Protein AF-0000000066239394 (afdb_homodimer)

Solvent-accessible surface area (backbone atoms only — not comparable to full-atom values): 18354 Å² total; per-residue (Å²): 117,64,66,41,80,62,74,64,44,59,61,27,20,33,25,35,35,48,57,82,41,65,38,40,65,69,40,40,52,69,33,89,48,30,53,52,43,56,80,38,57,71,44,45,39,31,36,36,48,53,93,86,41,78,31,41,31,34,37,30,39,71,20,40,32,36,22,27,52,10,60,34,70,68,53,20,48,48,45,48,53,50,50,52,52,54,33,35,76,63,64,17,29,73,87,74,77,72,69,68,41,62,63,28,32,32,26,35,42,72,68,84,41,74,33,61,53,81,68,26,39,80,58,33,85,68,36,43,72,48,68,91,80,37,78,40,35,38,35,80,46,61,89,69,21,35,35,37,41,31,47,70,18,46,30,39,41,35,38,23,60,41,72,67,51,39,52,53,40,46,28,50,51,34,46,52,39,41,33,34,67,75,117,65,66,42,80,60,74,64,45,59,63,27,21,33,25,35,35,48,57,83,40,65,38,41,65,70,41,40,50,67,33,89,50,29,53,50,43,58,81,38,55,72,44,45,40,31,38,36,48,52,93,86,39,79,32,40,29,32,39,30,41,71,20,42,32,36,22,27,51,12,59,34,68,69,52,20,46,48,43,49,52,51,50,51,49,54,33,34,75,62,65,16,29,73,88,74,74,72,68,70,42,64,63,28,32,32,27,35,41,71,69,85,40,74,33,60,53,80,68,26,40,80,58,33,83,71,36,43,73,47,67,90,81,36,78,38,35,38,34,78,45,62,89,70,21,35,36,39,41,32,48,71,18,46,30,38,42,35,39,23,58,41,73,66,51,40,53,53,40,46,28,51,52,34,47,51,40,41,34,33,66,74

InterPro domains:
  IPR000814 TATA-box binding protein [MF_00408] (4-182)
  IPR000814 TATA-box binding protein [PF00352] (8-74)
  IPR000814 TATA-box binding protein [PF00352] (100-178)
  IPR000814 TATA-box binding protein [PR00686] (10-25)
  IPR000814 TATA-box binding protein [PR00686] (54-72)
  IPR000814 TATA-box binding protein [PR00686] (102-118)
  IPR000814 TATA-box binding protein [PR00686] (143-159)
  IPR000814 TATA-box binding protein [PTHR10126] (7-168)
  IPR012295 TBP domain superfamily [G3DSA:3.30.310.10] (2-84)
  IPR012295 TBP domain superfamily [G3DSA:3.30.310.10] (86-180)
  IPR033711 TATA-box binding protein, archaea [cd04518] (7-180)

Organism: Cenarchaeum symbiosum (strain A) (NCBI:txid414004)

Radius of gyration: 22.7 Å; Cα contacts (8 Å, |Δi|>4): 851; chains: 2; bounding box: 42×71×48 Å

Foldseek 3Di:
DFDLQFAWFWFKWKKKKFQQAFFALVLQVVQPQKAADCVPPNRQWIWGDDPLAQFIWIAGRNRMIMFMRDRDPVRRVVRVVVVLVSRCVSVRDPDGDMDMFTFKIKTKDARVAFAPCVQLQVVFPQWDDDCVVPQWIKHDWPDQWIKTAHRRRMMMIMGDRDSVSVSVRSSVVSVRSVVSPD/DFDLQDAWFWFKWKKKKFQQAFFALVLQVVQPQKDADCVPPNRQWIWGDDPLAQFIWIAGRNRMIMFMRDRDPVRRVVRVVVVLVSRCVSVRDPDGDMDMFTFKIKTKDARVAFAPCVQLQVVFPQWDDDCVVPQWIKHDWPDQWIKTAHRRRMMMIMGDRDSVSVSVRSSVVSVRSVVSPD

Secondary structure (DSSP, 8-state):
---TTPPPEEEEEEEEEE-SS---HHHHHH-TTEEE-TTGGGGTEEEE--TT-SSEEEEETTSEEEEEEESSHHHHHHHHHHHHHHHHHTTSS-------EEEEEEEEEE-SS---HHHHGGGSTT-B--TTT-SSEEEE-STT-EEEE-TTSEEEEEEESSHHHHHHHHHHHHHHHHHHT-/---TTPPPEEEEEEEEEE-SS---HHHHHH-TTEEE-TTSGGGTEEEE--TT-SSEEEEETTSEEEEEEESSHHHHHHHHHHHHHHHHHTTSS-------EEEEEEEEEE-SS---HHHHGGGSTT-B--TTT-SSEEEE-STT-EEEE-TTSEEEEEEESSHHHHHHHHHHHHHHHHHHT-

pLDDT: mean 96.14, std 3.02, range [83.5, 98.88]

Nearest PDB structures (foldseek):
  1mp9-assembly1_B  TM=8.809E-01  e=5.022E-16  Sulfolobus acidocaldarius
  1vok-assembly5_A  TM=9.054E-01  e=1.264E-14  Arabidopsis thaliana
  1ais-assembly1_A  TM=8.184E-01  e=1.632E-15  Pyrococcus woesei
  2z8u-assembly1_B  TM=8.311E-01  e=1.042E-13  Methanocaldococcus jannaschii
  2z8u-assembly2_A  TM=8.294E-01  e=2.621E-12  Methanocaldococcus jannaschii

Structure (mmCIF, N/CA/C/O backbone):
data_AF-0000000066239394-model_v1
#
loop_
_entity.id
_entity.type
_entity.pdbx_description
1 polymer 'TATA-box-binding protein'
#
loop_
_atom_site.group_PDB
_atom_site.id
_atom_site.type_symbol
_atom_site.label_atom_id
_atom_site.label_alt_id
_atom_site.label_comp_id
_atom_site.label_asym_id
_atom_site.label_entity_id
_atom_site.label_seq_id
_atom_site.pdbx_PDB_ins_code
_atom_site.Cartn_x
_atom_site.Cartn_y
_atom_site.Cartn_z
_atom_site.occupancy
_atom_site.B_iso_or_equiv
_atom_site.auth_seq_id
_atom_site.auth_comp_id
_atom_site.auth_asym_id
_atom_site.auth_atom_id
_atom_site.pdbx_PDB_model_num
ATOM 1 N N . MET A 1 1 ? -21.047 15.453 0.469 1 86.12 1 MET A N 1
ATOM 2 C CA . MET A 1 1 ? -20.172 14.641 1.325 1 86.12 1 MET A CA 1
ATOM 3 C C . MET A 1 1 ? -20.188 13.18 0.882 1 86.12 1 MET A C 1
ATOM 5 O O . MET A 1 1 ? -21.188 12.695 0.354 1 86.12 1 MET A O 1
ATOM 9 N N . LEU A 1 2 ? -19.094 12.555 0.982 1 93.69 2 LEU A N 1
ATOM 10 C CA . LEU A 1 2 ? -19.047 11.125 0.676 1 93.69 2 LEU A CA 1
ATOM 11 C C . LEU A 1 2 ? -19.781 10.32 1.74 1 93.69 2 LEU A C 1
ATOM 13 O O . LEU A 1 2 ? -19.719 10.656 2.926 1 93.69 2 LEU A O 1
ATOM 17 N N . ASP A 1 3 ? -20.516 9.281 1.328 1 94.94 3 ASP A N 1
ATOM 18 C CA . ASP A 1 3 ? -21.172 8.406 2.281 1 94.94 3 ASP A CA 1
ATOM 19 C C . ASP A 1 3 ? -20.188 7.402 2.883 1 94.94 3 ASP A C 1
ATOM 21 O O . ASP A 1 3 ? -19.75 6.469 2.207 1 94.94 3 ASP A O 1
ATOM 25 N N . PRO A 1 4 ? -19.922 7.59 4.16 1 94.44 4 PRO A N 1
ATOM 26 C CA . PRO A 1 4 ? -18.922 6.711 4.777 1 94.44 4 PRO A CA 1
ATOM 27 C C . PRO A 1 4 ? -19.375 5.258 4.848 1 94.44 4 PRO A C 1
ATOM 29 O O . PRO A 1 4 ? -18.562 4.363 5.113 1 94.44 4 PRO A O 1
ATOM 32 N N . ARG A 1 5 ? -20.609 4.992 4.602 1 93.12 5 ARG A N 1
ATOM 33 C CA . ARG A 1 5 ? -21.141 3.639 4.707 1 93.12 5 ARG A CA 1
ATOM 34 C C . ARG A 1 5 ? -21.109 2.932 3.355 1 93.12 5 ARG A C 1
ATOM 36 O O . ARG A 1 5 ? -21.547 1.784 3.24 1 93.12 5 ARG A O 1
ATOM 43 N N . THR A 1 6 ? -20.547 3.646 2.293 1 94.06 6 THR A N 1
ATOM 44 C CA . THR A 1 6 ? -20.422 3.02 0.982 1 94.06 6 THR A CA 1
ATOM 45 C C . THR A 1 6 ? -19.594 1.741 1.076 1 94.06 6 THR A C 1
ATOM 47 O O . THR A 1 6 ? -18.5 1.744 1.648 1 94.06 6 THR A O 1
ATOM 50 N N . ARG A 1 7 ? -20.141 0.648 0.59 1 94.25 7 ARG A N 1
ATOM 51 C CA . ARG A 1 7 ? -19.453 -0.638 0.662 1 94.25 7 ARG A CA 1
ATOM 52 C C . ARG A 1 7 ? -18.375 -0.747 -0.418 1 94.25 7 ARG A C 1
ATOM 54 O O . ARG A 1 7 ? -18.656 -0.563 -1.603 1 94.25 7 ARG A O 1
ATOM 61 N N . PRO A 1 8 ? -17.203 -1.06 -0.014 1 97.62 8 PRO A N 1
ATOM 62 C CA . PRO A 1 8 ? -16.156 -1.259 -1.034 1 97.62 8 PRO A CA 1
ATOM 63 C C . PRO A 1 8 ? -16.391 -2.518 -1.867 1 97.62 8 PRO A C 1
ATOM 65 O O . PRO A 1 8 ? -16.938 -3.504 -1.366 1 97.62 8 PRO A O 1
ATOM 68 N N . ARG A 1 9 ? -16.016 -2.463 -3.072 1 97.44 9 ARG A N 1
ATOM 69 C CA . ARG A 1 9 ? -16.078 -3.619 -3.961 1 97.44 9 ARG A CA 1
ATOM 70 C C . ARG A 1 9 ? -14.773 -4.402 -3.943 1 97.44 9 ARG A C 1
ATOM 72 O O . ARG A 1 9 ? -13.734 -3.889 -4.359 1 97.44 9 ARG A O 1
ATOM 79 N N . VAL A 1 10 ? -14.875 -5.652 -3.531 1 98.31 10 VAL A N 1
ATOM 80 C CA . VAL A 1 10 ? -13.68 -6.488 -3.477 1 98.31 10 VAL A CA 1
ATOM 81 C C . VAL A 1 10 ? -13.25 -6.871 -4.891 1 98.31 10 VAL A C 1
ATOM 83 O O . VAL A 1 10 ? -14.055 -7.387 -5.672 1 98.31 10 VAL A O 1
ATOM 86 N N . VAL A 1 11 ? -12 -6.609 -5.195 1 97.31 11 VAL A N 1
ATOM 87 C CA . VAL A 1 11 ? -11.508 -6.891 -6.539 1 97.31 11 VAL A CA 1
ATOM 88 C C . VAL A 1 11 ? -10.539 -8.07 -6.504 1 97.31 11 VAL A C 1
ATOM 90 O O . VAL A 1 11 ? -10.367 -8.773 -7.504 1 97.31 11 VAL A O 1
ATOM 93 N N . ASN A 1 12 ? -9.961 -8.258 -5.344 1 97.62 12 ASN A N 1
ATOM 94 C CA . ASN A 1 12 ? -9 -9.352 -5.219 1 97.62 12 ASN A CA 1
ATOM 95 C C . ASN A 1 12 ? -8.789 -9.742 -3.758 1 97.62 12 ASN A C 1
ATOM 97 O O . ASN A 1 12 ? -8.695 -8.875 -2.885 1 97.62 12 ASN A O 1
ATOM 101 N N . VAL A 1 13 ? -8.68 -10.992 -3.57 1 98.5 13 VAL A N 1
ATOM 102 C CA . VAL A 1 13 ? -8.281 -11.531 -2.271 1 98.5 13 VAL A CA 1
ATOM 103 C C . VAL A 1 13 ? -7.051 -12.422 -2.432 1 98.5 13 VAL A C 1
ATOM 105 O O . VAL A 1 13 ? -7.035 -13.328 -3.264 1 98.5 13 VAL A O 1
ATOM 108 N N . VAL A 1 14 ? -6.016 -12.102 -1.748 1 98.31 14 VAL A N 1
ATOM 109 C CA . VAL A 1 14 ? -4.828 -12.945 -1.696 1 98.31 14 VAL A CA 1
ATOM 110 C C . VAL A 1 14 ? -4.855 -13.805 -0.433 1 98.31 14 VAL A C 1
ATOM 112 O O . VAL A 1 14 ? -4.969 -13.273 0.678 1 98.31 14 VAL A O 1
ATOM 115 N N . SER A 1 15 ? -4.785 -15.047 -0.55 1 98.75 15 SER A N 1
ATOM 116 C CA . SER A 1 15 ? -4.73 -15.977 0.573 1 98.75 15 SER A CA 1
ATOM 117 C C . SER A 1 15 ? -3.564 -16.953 0.429 1 98.75 15 SER A C 1
ATOM 119 O O . SER A 1 15 ? -3.062 -17.172 -0.676 1 98.75 15 SER A O 1
ATOM 121 N N . THR A 1 16 ? -3.154 -17.438 1.539 1 98.75 16 THR A N 1
ATOM 122 C CA . THR A 1 16 ? -2.055 -18.406 1.526 1 98.75 16 THR A CA 1
ATOM 123 C C . THR A 1 16 ? -2.404 -19.641 2.35 1 98.75 16 THR A C 1
ATOM 125 O O . THR A 1 16 ? -3.33 -19.609 3.164 1 98.75 16 THR A O 1
ATOM 128 N N . SER A 1 17 ? -1.723 -20.688 2.055 1 98.81 17 SER A N 1
ATOM 129 C CA . SER A 1 17 ? -1.729 -21.922 2.832 1 98.81 17 SER A CA 1
ATOM 130 C C . SER A 1 17 ? -0.436 -22.703 2.637 1 98.81 17 SER A C 1
ATOM 132 O O . SER A 1 17 ? 0.396 -22.344 1.804 1 98.81 17 SER A O 1
ATOM 134 N N . ASP A 1 18 ? -0.246 -23.672 3.518 1 98.75 18 ASP A N 1
ATOM 135 C CA . ASP A 1 18 ? 0.959 -24.5 3.477 1 98.75 18 ASP A CA 1
ATOM 136 C C . ASP A 1 18 ? 0.611 -25.984 3.504 1 98.75 18 ASP A C 1
ATOM 138 O O . ASP A 1 18 ? -0.133 -26.438 4.375 1 98.75 18 ASP A O 1
ATOM 142 N N . LEU A 1 19 ? 1.188 -26.703 2.527 1 98.69 19 LEU A N 1
ATOM 143 C CA . LEU A 1 19 ? 0.998 -28.141 2.494 1 98.69 19 LEU A CA 1
ATOM 144 C C . LEU A 1 19 ? 1.852 -28.828 3.555 1 98.69 19 LEU A C 1
ATOM 146 O O . LEU A 1 19 ? 1.633 -30 3.871 1 98.69 19 LEU A O 1
ATOM 150 N N . VAL A 1 20 ? 2.834 -28.188 4.059 1 97.94 20 VAL A N 1
ATOM 151 C CA . VAL A 1 20 ? 3.764 -28.641 5.094 1 97.94 20 VAL A CA 1
ATOM 152 C C . VAL A 1 20 ? 4.547 -29.844 4.59 1 97.94 20 VAL A C 1
ATOM 154 O O . VAL A 1 20 ? 4.742 -30.828 5.324 1 97.94 20 VAL A O 1
ATOM 157 N N . GLN A 1 21 ? 4.805 -29.891 3.379 1 98.62 21 GLN A N 1
ATOM 158 C CA . GLN A 1 21 ? 5.613 -30.891 2.686 1 98.62 21 GLN A CA 1
ATOM 159 C C . GLN A 1 21 ? 6.113 -30.344 1.346 1 98.62 21 GLN A C 1
ATOM 161 O O . GLN A 1 21 ? 5.535 -29.422 0.788 1 98.62 21 GLN A O 1
ATOM 166 N N . ARG A 1 22 ? 7.141 -30.969 0.75 1 98.5 22 ARG A N 1
ATOM 167 C CA . ARG A 1 22 ? 7.629 -30.594 -0.576 1 98.5 22 ARG A CA 1
ATOM 168 C C . ARG A 1 22 ? 6.727 -31.172 -1.668 1 98.5 22 ARG A C 1
ATOM 170 O O . ARG A 1 22 ? 6.078 -32.188 -1.474 1 98.5 22 ARG A O 1
ATOM 177 N N . VAL A 1 23 ? 6.738 -30.453 -2.691 1 98.38 23 VAL A N 1
ATOM 178 C CA . VAL A 1 23 ? 5.949 -30.859 -3.85 1 98.38 23 VAL A CA 1
ATOM 179 C C . VAL A 1 23 ? 6.879 -31.312 -4.969 1 98.38 23 VAL A C 1
ATOM 181 O O . VAL A 1 23 ? 7.945 -30.734 -5.18 1 98.38 23 VAL A O 1
ATOM 184 N N . SER A 1 24 ? 6.469 -32.344 -5.676 1 98 24 SER A N 1
ATOM 185 C CA . SER A 1 24 ? 7.281 -32.875 -6.758 1 98 24 SER A CA 1
ATOM 186 C C . SER A 1 24 ? 7.219 -32 -7.996 1 98 24 SER A C 1
ATOM 188 O O . SER A 1 24 ? 6.172 -31.891 -8.641 1 98 24 SER A O 1
ATOM 190 N N . ALA A 1 25 ? 8.344 -31.453 -8.367 1 97.12 25 ALA A N 1
ATOM 191 C CA . ALA A 1 25 ? 8.43 -30.609 -9.562 1 97.12 25 ALA A CA 1
ATOM 192 C C . ALA A 1 25 ? 8.062 -31.391 -10.812 1 97.12 25 ALA A C 1
ATOM 194 O O . ALA A 1 25 ? 7.352 -30.891 -11.688 1 97.12 25 ALA A O 1
ATOM 195 N N . LYS A 1 26 ? 8.523 -32.594 -10.844 1 96.75 26 LYS A N 1
ATOM 196 C CA . LYS A 1 26 ? 8.273 -33.469 -11.992 1 96.75 26 LYS A CA 1
ATOM 197 C C . LYS A 1 26 ? 6.785 -33.75 -12.172 1 96.75 26 LYS A C 1
ATOM 199 O O . LYS A 1 26 ? 6.258 -33.656 -13.281 1 96.75 26 LYS A O 1
ATOM 204 N N . LYS A 1 27 ? 6.168 -34.031 -11.086 1 97.62 27 LYS A N 1
ATOM 205 C CA . LYS A 1 27 ? 4.734 -34.312 -11.133 1 97.62 27 LYS A CA 1
ATOM 206 C C . LYS A 1 27 ? 3.934 -33.062 -11.438 1 97.62 27 LYS A C 1
ATOM 208 O O . LYS A 1 27 ? 2.939 -33.125 -12.164 1 97.62 27 LYS A O 1
ATOM 213 N N . MET A 1 28 ? 4.324 -31.922 -10.883 1 96.88 28 MET A N 1
ATOM 214 C CA . MET A 1 28 ? 3.672 -30.656 -11.211 1 96.88 28 MET A CA 1
ATOM 215 C C . MET A 1 28 ? 3.754 -30.375 -12.703 1 96.88 28 MET A C 1
ATOM 217 O O . MET A 1 28 ? 2.766 -29.969 -13.32 1 96.88 28 MET A O 1
ATOM 221 N N . ALA A 1 29 ? 4.898 -30.625 -13.305 1 96.06 29 ALA A N 1
ATOM 222 C CA . ALA A 1 29 ? 5.133 -30.359 -14.719 1 96.06 29 ALA A CA 1
ATOM 223 C C . ALA A 1 29 ? 4.242 -31.234 -15.594 1 96.06 29 ALA A C 1
ATOM 225 O O . ALA A 1 29 ? 3.912 -30.859 -16.719 1 96.06 29 ALA A O 1
ATOM 226 N N . ALA A 1 30 ? 3.871 -32.344 -15.047 1 96.69 30 ALA A N 1
ATOM 227 C CA . ALA A 1 30 ? 3.082 -33.312 -15.805 1 96.69 30 ALA A CA 1
ATOM 228 C C . ALA A 1 30 ? 1.59 -33.031 -15.68 1 96.69 30 ALA A C 1
ATOM 230 O O . ALA A 1 30 ? 0.78 -33.562 -16.438 1 96.69 30 ALA A O 1
ATOM 231 N N . MET A 1 31 ? 1.239 -32.156 -14.773 1 96.94 31 MET A N 1
ATOM 232 C CA . MET A 1 31 ? -0.164 -31.828 -14.547 1 96.94 31 MET A CA 1
ATOM 233 C C . MET A 1 31 ? -0.693 -30.906 -15.633 1 96.94 31 MET A C 1
ATOM 235 O O . MET A 1 31 ? -0.124 -29.844 -15.883 1 96.94 31 MET A O 1
ATOM 239 N N . PRO A 1 32 ? -1.828 -31.219 -16.219 1 95.62 32 PRO A N 1
ATOM 240 C CA . PRO A 1 32 ? -2.381 -30.375 -17.297 1 95.62 32 PRO A CA 1
ATOM 241 C C . PRO A 1 32 ? -2.809 -29 -16.797 1 95.62 32 PRO A C 1
ATOM 243 O O . PRO A 1 32 ? -2.768 -28.031 -17.562 1 95.62 32 PRO A O 1
ATOM 246 N N . CYS A 1 33 ? -3.174 -28.875 -15.523 1 97.06 33 CYS A N 1
ATOM 247 C CA . CYS A 1 33 ? -3.703 -27.625 -15.008 1 97.06 33 CYS A CA 1
ATOM 248 C C . CYS A 1 33 ? -2.604 -26.797 -14.359 1 97.06 33 CYS A C 1
ATOM 250 O O . CYS A 1 33 ? -2.881 -25.766 -13.734 1 97.06 33 CYS A O 1
ATOM 252 N N . CYS A 1 34 ? -1.405 -27.281 -14.461 1 96.94 34 CYS A N 1
ATOM 253 C CA . CYS A 1 34 ? -0.295 -26.594 -13.812 1 96.94 34 CYS A CA 1
ATOM 254 C C . CYS A 1 34 ? 0.725 -26.109 -14.836 1 96.94 34 CYS A C 1
ATOM 256 O O . CYS A 1 34 ? 1.162 -26.875 -15.688 1 96.94 34 CYS A O 1
ATOM 258 N N . MET A 1 35 ? 0.937 -24.859 -14.773 1 94.12 35 MET A N 1
ATOM 259 C CA . MET A 1 35 ? 2.049 -24.312 -15.539 1 94.12 35 MET A CA 1
ATOM 260 C C . MET A 1 35 ? 3.332 -24.297 -14.719 1 94.12 35 MET A C 1
ATOM 262 O O . MET A 1 35 ? 3.451 -23.547 -13.75 1 94.12 35 MET A O 1
ATOM 266 N N . TYR A 1 36 ? 4.152 -25.172 -15.086 1 94.06 36 TYR A N 1
ATOM 267 C CA . TYR A 1 36 ? 5.465 -25.219 -14.453 1 94.06 36 TYR A CA 1
ATOM 268 C C . TYR A 1 36 ? 6.574 -25.016 -15.477 1 94.06 36 TYR A C 1
ATOM 270 O O . TYR A 1 36 ? 6.664 -25.734 -16.469 1 94.06 36 TYR A O 1
ATOM 278 N N . ASP A 1 37 ? 7.336 -23.922 -15.297 1 89.25 37 ASP A N 1
ATOM 279 C CA . ASP A 1 37 ? 8.438 -23.516 -16.172 1 89.25 37 ASP A CA 1
ATOM 280 C C . ASP A 1 37 ? 9.703 -23.234 -15.359 1 89.25 37 ASP A C 1
ATOM 282 O O . ASP A 1 37 ? 9.742 -22.266 -14.594 1 89.25 37 ASP A O 1
ATOM 286 N N . GLU A 1 38 ? 10.703 -24 -15.617 1 89.75 38 GLU A N 1
ATOM 287 C CA . GLU A 1 38 ? 11.945 -23.875 -14.852 1 89.75 38 GLU A CA 1
ATOM 288 C C . GLU A 1 38 ? 12.578 -22.5 -15.055 1 89.75 38 GLU A C 1
ATOM 290 O O . GLU A 1 38 ? 13.297 -22.016 -14.18 1 89.75 38 GLU A O 1
ATOM 295 N N . ALA A 1 39 ? 12.258 -21.938 -16.188 1 86.56 39 ALA A N 1
ATOM 296 C CA . ALA A 1 39 ? 12.836 -20.625 -16.484 1 86.56 39 ALA A CA 1
ATOM 297 C C . ALA A 1 39 ? 12.188 -19.531 -15.648 1 86.56 39 ALA A C 1
ATOM 299 O O . ALA A 1 39 ? 12.789 -18.484 -15.414 1 86.56 39 ALA A O 1
ATOM 300 N N . VAL A 1 40 ? 11.008 -19.859 -15.211 1 83.75 40 VAL A N 1
ATOM 301 C CA . VAL A 1 40 ? 10.266 -18.891 -14.406 1 83.75 40 VAL A CA 1
ATOM 302 C C . VAL A 1 40 ? 10.602 -19.078 -12.93 1 83.75 40 VAL A C 1
ATOM 304 O O . VAL A 1 40 ? 10.375 -20.156 -12.375 1 83.75 40 VAL A O 1
ATOM 307 N N . TYR A 1 41 ? 11.109 -18.031 -12.32 1 89.94 41 TYR A N 1
ATOM 308 C CA . TYR A 1 41 ? 11.5 -18.031 -10.914 1 89.94 41 TYR A CA 1
ATOM 309 C C . TYR A 1 41 ? 12.445 -19.188 -10.609 1 89.94 41 TYR A C 1
ATOM 311 O O . TYR A 1 41 ? 12.383 -19.781 -9.531 1 89.94 41 TYR A O 1
ATOM 319 N N . GLY A 1 42 ? 13.156 -19.641 -11.508 1 90 42 GLY A N 1
ATOM 320 C CA . GLY A 1 42 ? 14.164 -20.656 -11.297 1 90 42 GLY A CA 1
ATOM 321 C C . GLY A 1 42 ? 13.562 -22.031 -11.039 1 90 42 GLY A C 1
ATOM 322 O O . GLY A 1 42 ? 14.203 -22.891 -10.414 1 90 42 GLY A O 1
ATOM 323 N N . GLY A 1 43 ? 12.297 -22.188 -11.422 1 92.62 43 GLY A N 1
ATOM 324 C CA . GLY A 1 43 ? 11.641 -23.469 -11.18 1 92.62 43 GLY A CA 1
ATOM 325 C C . GLY A 1 43 ? 11.203 -23.656 -9.742 1 92.62 43 GLY A C 1
ATOM 326 O O . GLY A 1 43 ? 10.914 -24.766 -9.312 1 92.62 43 GLY A O 1
ATOM 327 N N . ARG A 1 44 ? 11.117 -22.578 -9.047 1 94.75 44 ARG A N 1
ATOM 328 C CA . ARG A 1 44 ? 10.812 -22.641 -7.621 1 94.75 44 ARG A CA 1
ATOM 329 C C . ARG A 1 44 ? 9.312 -22.781 -7.383 1 94.75 44 ARG A C 1
ATOM 331 O O . ARG A 1 44 ? 8.883 -23.109 -6.277 1 94.75 44 ARG A O 1
ATOM 338 N N . CYS A 1 45 ? 8.555 -22.516 -8.445 1 96.31 45 CYS A N 1
ATOM 339 C CA . CYS A 1 45 ? 7.113 -22.594 -8.25 1 96.31 45 CYS A CA 1
ATOM 340 C C . CYS A 1 45 ? 6.402 -22.875 -9.57 1 96.31 45 CYS A C 1
ATOM 342 O O . CYS A 1 45 ? 7.008 -22.766 -10.641 1 96.31 45 CYS A O 1
ATOM 344 N N . GLY A 1 46 ? 5.164 -23.328 -9.461 1 96.44 46 GLY A N 1
ATOM 345 C CA . GLY A 1 46 ? 4.223 -23.484 -10.562 1 96.44 46 GLY A CA 1
ATOM 346 C C . GLY A 1 46 ? 2.891 -22.797 -10.297 1 96.44 46 GLY A C 1
ATOM 347 O O . GLY A 1 46 ? 2.645 -22.312 -9.188 1 96.4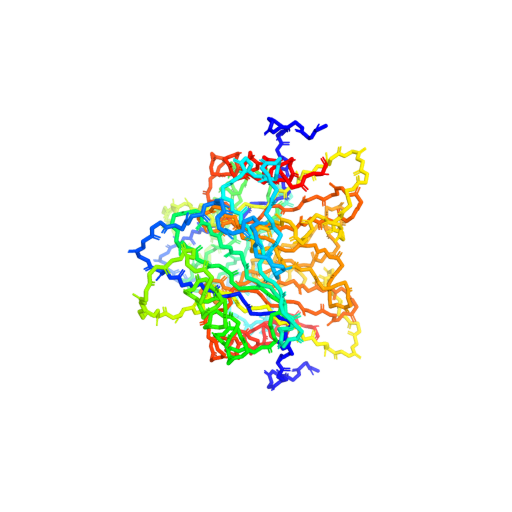4 46 GLY A O 1
ATOM 348 N N . TYR A 1 47 ? 2.041 -22.75 -11.414 1 95.94 47 TYR A N 1
ATOM 349 C CA . TYR A 1 47 ? 0.741 -22.094 -11.312 1 95.94 47 TYR A CA 1
ATOM 350 C C . TYR A 1 47 ? -0.382 -23.047 -11.695 1 95.94 47 TYR A C 1
ATOM 352 O O . TYR A 1 47 ? -0.35 -23.656 -12.766 1 95.94 47 TYR A O 1
ATOM 360 N N . ILE A 1 48 ? -1.231 -23.156 -10.758 1 98.06 48 ILE A N 1
ATOM 361 C CA . ILE A 1 48 ? -2.391 -24 -11.039 1 98.06 48 ILE A CA 1
ATOM 362 C C . ILE A 1 48 ? -3.6 -23.125 -11.352 1 98.06 48 ILE A C 1
ATOM 364 O O . ILE A 1 48 ? -3.898 -22.172 -10.617 1 98.06 48 ILE A O 1
ATOM 368 N N . LYS A 1 49 ? -4.262 -23.391 -12.406 1 97.38 49 LYS A N 1
ATOM 369 C CA . LYS A 1 49 ? -5.504 -22.734 -12.805 1 97.38 49 LYS A CA 1
ATOM 370 C C . LYS A 1 49 ? -6.488 -23.75 -13.383 1 97.38 49 LYS A C 1
ATOM 372 O O . LYS A 1 49 ? -6.145 -24.516 -14.289 1 97.38 49 LYS A O 1
ATOM 377 N N . THR A 1 50 ? -7.609 -23.812 -12.852 1 97.06 50 THR A N 1
ATOM 378 C CA . THR A 1 50 ? -8.68 -24.672 -13.336 1 97.06 50 THR A CA 1
ATOM 379 C C . THR A 1 50 ? -9.891 -23.844 -13.773 1 97.06 50 THR A C 1
ATOM 381 O O . THR A 1 50 ? -10.008 -22.672 -13.414 1 97.06 50 THR A O 1
ATOM 384 N N . PRO A 1 51 ? -10.773 -24.406 -14.594 1 95.38 51 PRO A N 1
ATOM 385 C CA . PRO A 1 51 ? -11.953 -23.672 -15.062 1 95.38 51 PRO A CA 1
ATOM 386 C C . PRO A 1 51 ? -12.805 -23.141 -13.914 1 95.38 51 PRO A C 1
ATOM 388 O O . PRO A 1 51 ? -13.484 -22.125 -14.07 1 95.38 51 PRO A O 1
ATOM 391 N N . GLY A 1 52 ? -12.695 -23.766 -12.805 1 94.5 52 GLY A N 1
ATOM 392 C CA . GLY A 1 52 ? -13.523 -23.359 -11.672 1 94.5 52 GLY A CA 1
ATOM 393 C C . GLY A 1 52 ? -12.922 -22.219 -10.875 1 94.5 52 GLY A C 1
ATOM 394 O O . GLY A 1 52 ? -13.602 -21.625 -10.031 1 94.5 52 GLY A O 1
ATOM 395 N N . MET A 1 53 ? -11.773 -21.875 -11.195 1 96.81 53 MET A N 1
ATOM 396 C CA . MET A 1 53 ? -11.078 -20.828 -10.461 1 96.81 53 MET A CA 1
ATOM 397 C C . MET A 1 53 ? -11.281 -19.469 -11.125 1 96.81 53 MET A C 1
ATOM 399 O O . MET A 1 53 ? -11.25 -19.359 -12.352 1 96.81 53 MET A O 1
ATOM 403 N N . GLN A 1 54 ? -11.523 -18.453 -10.281 1 96.5 54 GLN A N 1
ATOM 404 C CA . GLN A 1 54 ? -11.531 -17.078 -10.781 1 96.5 54 GLN A CA 1
ATOM 405 C C . GLN A 1 54 ? -10.117 -16.594 -11.07 1 96.5 54 GLN A C 1
ATOM 407 O O . GLN A 1 54 ? -9.898 -15.812 -12.008 1 96.5 54 GLN A O 1
ATOM 412 N N . GLY A 1 55 ? -9.25 -17.031 -10.328 1 96.88 55 GLY A N 1
ATOM 413 C CA . GLY A 1 55 ? -7.844 -16.703 -10.43 1 96.88 55 GLY A CA 1
ATOM 414 C C . GLY A 1 55 ? -6.945 -17.906 -10.57 1 96.88 55 GLY A C 1
ATOM 415 O O . GLY A 1 55 ? -7.18 -18.766 -11.43 1 96.88 55 GLY A O 1
ATOM 416 N N . ARG A 1 56 ? -5.883 -17.938 -9.766 1 97.25 56 ARG A N 1
ATOM 417 C CA . ARG A 1 56 ? -4.898 -19.016 -9.828 1 97.25 56 ARG A CA 1
ATOM 418 C C . ARG A 1 56 ? -4.211 -19.219 -8.484 1 97.25 56 ARG A C 1
ATOM 420 O O . ARG A 1 56 ? -4.359 -18.391 -7.578 1 97.25 56 ARG A O 1
ATOM 427 N N . VAL A 1 57 ? -3.518 -20.344 -8.406 1 98.5 57 VAL A N 1
ATOM 428 C CA . VAL A 1 57 ? -2.748 -20.641 -7.203 1 98.5 57 VAL A CA 1
ATOM 429 C C . VAL A 1 57 ? -1.288 -20.891 -7.57 1 98.5 57 VAL A C 1
ATOM 431 O O . VAL A 1 57 ? -0.99 -21.75 -8.398 1 98.5 57 VAL A O 1
ATOM 434 N N . THR A 1 58 ? -0.468 -20.078 -6.996 1 97.88 58 THR A N 1
ATOM 435 C CA . THR A 1 58 ? 0.957 -20.391 -7.074 1 97.88 58 THR A CA 1
ATOM 436 C C . THR A 1 58 ? 1.339 -21.453 -6.051 1 97.88 58 THR A C 1
ATOM 438 O O . THR A 1 58 ? 0.981 -21.344 -4.879 1 97.88 58 THR A O 1
ATOM 441 N N . VAL A 1 59 ? 2.049 -22.422 -6.527 1 98.44 59 VAL A N 1
ATOM 442 C CA . VAL A 1 59 ? 2.514 -23.484 -5.652 1 98.44 59 VAL A CA 1
ATOM 443 C C . VAL A 1 59 ? 4.039 -23.547 -5.668 1 98.44 59 VAL A C 1
ATOM 445 O O . VAL A 1 59 ? 4.645 -23.828 -6.707 1 98.44 59 VAL A O 1
ATOM 448 N N . PHE A 1 60 ? 4.574 -23.281 -4.508 1 98.06 60 PHE A N 1
ATOM 449 C CA . PHE A 1 60 ? 6.023 -23.391 -4.379 1 98.06 60 PHE A CA 1
ATOM 450 C C . PHE A 1 60 ? 6.441 -24.828 -4.105 1 98.06 60 PHE A C 1
ATOM 452 O O . PHE A 1 60 ? 5.707 -25.578 -3.461 1 98.06 60 PHE A O 1
ATOM 459 N N . ILE A 1 61 ? 7.688 -25.109 -4.555 1 98.06 61 ILE A N 1
ATOM 460 C CA . ILE A 1 61 ? 8.227 -26.438 -4.316 1 98.06 61 ILE A CA 1
ATOM 461 C C . ILE A 1 61 ? 8.281 -26.703 -2.814 1 98.06 61 ILE A C 1
ATOM 463 O O . ILE A 1 61 ? 8.109 -27.844 -2.377 1 98.06 61 ILE A O 1
ATOM 467 N N . SER A 1 62 ? 8.383 -25.766 -1.987 1 97.69 62 SER A N 1
ATOM 468 C CA . SER A 1 62 ? 8.422 -25.859 -0.532 1 97.69 62 SER A CA 1
ATOM 469 C C . SER A 1 62 ? 7.07 -26.297 0.024 1 97.69 62 SER A C 1
ATOM 471 O O . SER A 1 62 ? 6.973 -26.703 1.186 1 97.69 62 SER A O 1
ATOM 473 N N . GLY A 1 63 ? 6.062 -26.188 -0.711 1 98.56 63 GLY A N 1
ATOM 474 C CA . GLY A 1 63 ? 4.723 -26.547 -0.273 1 98.56 63 GLY A CA 1
ATOM 475 C C . GLY A 1 63 ? 3.838 -25.359 0.008 1 98.56 63 GLY A C 1
ATOM 476 O O . GLY A 1 63 ? 2.625 -25.5 0.178 1 98.56 63 GLY A O 1
ATOM 477 N N . LYS A 1 64 ? 4.375 -24.188 -0.017 1 98.5 64 LYS A N 1
ATOM 478 C CA . LYS A 1 64 ? 3.605 -22.969 0.185 1 98.5 64 LYS A CA 1
ATOM 479 C C . LYS A 1 64 ? 2.746 -22.641 -1.036 1 98.5 64 LYS A C 1
ATOM 481 O O . LYS A 1 64 ? 3.182 -22.844 -2.174 1 98.5 64 LYS A O 1
ATOM 486 N N . MET A 1 65 ? 1.538 -22.203 -0.719 1 98.75 65 MET A N 1
ATOM 487 C CA . MET A 1 65 ? 0.627 -21.859 -1.806 1 98.75 65 MET A CA 1
ATOM 488 C C . MET A 1 65 ? 0.111 -20.438 -1.646 1 98.75 65 MET A C 1
ATOM 490 O O . MET A 1 65 ? -0.128 -19.969 -0.527 1 98.75 65 MET A O 1
ATOM 494 N N . ILE A 1 66 ? -0.088 -19.766 -2.76 1 98.69 66 ILE A N 1
ATOM 495 C CA . ILE A 1 66 ? -0.642 -18.422 -2.779 1 98.69 66 ILE A CA 1
ATOM 496 C C . ILE A 1 66 ? -1.785 -18.344 -3.789 1 98.69 66 ILE A C 1
ATOM 498 O O . ILE A 1 66 ? -1.595 -18.625 -4.973 1 98.69 66 ILE A O 1
ATOM 502 N N . SER A 1 67 ? -2.916 -18 -3.336 1 98.56 67 SER A N 1
ATOM 503 C CA . SER A 1 67 ? -4.078 -17.766 -4.191 1 98.56 67 SER A CA 1
ATOM 504 C C . SER A 1 67 ? -4.25 -16.281 -4.508 1 98.56 67 SER A C 1
ATOM 506 O O . SER A 1 67 ? -4.199 -15.445 -3.609 1 98.56 67 SER A O 1
ATOM 508 N N . VAL A 1 68 ? -4.438 -15.945 -5.809 1 97.88 68 VAL A N 1
ATOM 509 C CA . VAL A 1 68 ? -4.727 -14.578 -6.238 1 97.88 68 VAL A CA 1
ATOM 510 C C . VAL A 1 68 ? -5.891 -14.586 -7.23 1 97.88 68 VAL A C 1
ATOM 512 O O . VAL A 1 68 ? -6.234 -15.625 -7.785 1 97.88 68 VAL A O 1
ATOM 515 N N . GLY A 1 69 ? -6.547 -13.453 -7.336 1 96.81 69 GLY A N 1
ATOM 516 C CA . GLY A 1 69 ? -7.523 -13.281 -8.398 1 96.81 69 GLY A CA 1
ATOM 517 C C . GLY A 1 69 ? -8.953 -13.523 -7.949 1 96.81 69 GLY A C 1
ATOM 518 O O . GLY A 1 69 ? -9.898 -13.148 -8.648 1 96.81 69 GLY A O 1
ATOM 519 N N . ALA A 1 70 ? -9.062 -14.133 -6.781 1 98.06 70 ALA A N 1
ATOM 520 C CA . ALA A 1 70 ? -10.406 -14.383 -6.266 1 98.06 70 ALA A CA 1
ATOM 521 C C . ALA A 1 70 ? -11.062 -13.094 -5.789 1 98.06 70 ALA A C 1
ATOM 523 O O . ALA A 1 70 ? -10.383 -12.188 -5.305 1 98.06 70 ALA A O 1
ATOM 524 N N . ARG A 1 71 ? -12.398 -13.117 -5.875 1 97.62 71 ARG A N 1
ATOM 525 C CA . ARG A 1 71 ? -13.102 -11.883 -5.531 1 97.62 71 ARG A CA 1
ATOM 526 C C . ARG A 1 71 ? -13.828 -12.023 -4.195 1 97.62 71 ARG A C 1
ATOM 528 O O . ARG A 1 71 ? -14.688 -11.203 -3.865 1 97.62 71 ARG A O 1
ATOM 535 N N . SER A 1 72 ? -13.578 -13.07 -3.459 1 98.25 72 SER A N 1
ATOM 536 C CA . SER A 1 72 ? -14.086 -13.289 -2.109 1 98.25 72 SER A CA 1
ATOM 537 C C . SER A 1 72 ? -13.18 -14.211 -1.31 1 98.25 72 SER A C 1
ATOM 539 O O . SER A 1 72 ? -12.383 -14.961 -1.885 1 98.25 72 SER A O 1
ATOM 541 N N . VAL A 1 73 ? -13.383 -14.109 -0.033 1 98.69 73 VAL A N 1
ATOM 542 C CA . VAL A 1 73 ? -12.602 -14.969 0.853 1 98.69 73 VAL A CA 1
ATOM 543 C C . VAL A 1 73 ? -12.938 -16.438 0.576 1 98.69 73 VAL A C 1
ATOM 545 O O . VAL A 1 73 ? -12.039 -17.266 0.454 1 98.69 73 VAL A O 1
ATOM 548 N N . ARG A 1 74 ? -14.172 -16.703 0.433 1 98.56 74 ARG A N 1
ATOM 549 C CA . ARG A 1 74 ? -14.625 -18.062 0.159 1 98.56 74 ARG A CA 1
ATOM 550 C C . ARG A 1 74 ? -14 -18.594 -1.126 1 98.56 74 ARG A C 1
ATOM 552 O O . ARG A 1 74 ? -13.492 -19.719 -1.157 1 98.56 74 ARG A O 1
ATOM 559 N N . ALA A 1 75 ? -14.047 -17.797 -2.164 1 98.75 75 ALA A N 1
ATOM 560 C CA . ALA A 1 75 ? -13.484 -18.188 -3.449 1 98.75 75 ALA A CA 1
ATOM 561 C C . ALA A 1 75 ? -11.977 -18.406 -3.346 1 98.75 75 ALA A C 1
ATOM 563 O O . ALA A 1 75 ? -11.43 -19.344 -3.93 1 98.75 75 ALA A O 1
ATOM 564 N N . SER A 1 76 ? -11.336 -17.578 -2.607 1 98.81 76 SER A N 1
ATOM 565 C CA . SER A 1 76 ? -9.883 -17.672 -2.447 1 98.81 76 SER A CA 1
ATOM 566 C C . SER A 1 76 ? -9.5 -18.953 -1.712 1 98.81 76 SER A C 1
ATOM 568 O O . SER A 1 76 ? -8.57 -19.656 -2.121 1 98.81 76 SER A O 1
ATOM 570 N N . PHE A 1 77 ? -10.219 -19.25 -0.663 1 98.88 77 PHE A N 1
ATOM 571 C CA . PHE A 1 77 ? -9.984 -20.5 0.069 1 98.88 77 PHE A CA 1
ATOM 572 C C . PHE A 1 77 ? -10.312 -21.703 -0.798 1 98.88 77 PHE A C 1
ATOM 574 O O . PHE A 1 77 ? -9.602 -22.703 -0.772 1 98.88 77 PHE A O 1
ATOM 581 N N . GLY A 1 78 ? -11.359 -21.562 -1.529 1 98.81 78 GLY A N 1
ATOM 582 C CA . GLY A 1 78 ? -11.734 -22.625 -2.453 1 98.81 78 GLY A CA 1
ATOM 583 C C . GLY A 1 78 ? -10.641 -22.953 -3.459 1 98.81 78 GLY A C 1
ATOM 584 O O . GLY A 1 78 ? -10.383 -24.125 -3.74 1 98.81 78 GLY A O 1
ATOM 585 N N . GLN A 1 79 ? -10 -21.922 -3.98 1 98.88 79 GLN A N 1
ATOM 586 C CA . GLN A 1 79 ? -8.906 -22.125 -4.93 1 98.88 79 GLN A CA 1
ATOM 587 C C . GLN A 1 79 ? -7.762 -22.906 -4.293 1 98.88 79 GLN A C 1
ATOM 589 O O . GLN A 1 79 ? -7.176 -23.781 -4.934 1 98.88 79 GLN A O 1
ATOM 594 N N . LEU A 1 80 ? -7.488 -22.609 -3.084 1 98.88 80 LEU A N 1
ATOM 595 C CA . LEU A 1 80 ? -6.41 -23.297 -2.383 1 98.88 80 LEU A CA 1
ATOM 596 C C . LEU A 1 80 ? -6.754 -24.766 -2.164 1 98.88 80 LEU A C 1
ATOM 598 O O . LEU A 1 80 ? -5.914 -25.641 -2.373 1 98.88 80 LEU A O 1
ATOM 602 N N . HIS A 1 81 ? -7.941 -24.984 -1.777 1 98.81 81 HIS A N 1
ATOM 603 C CA . HIS A 1 81 ? -8.383 -26.359 -1.576 1 98.81 81 HIS A CA 1
ATOM 604 C C . HIS A 1 81 ? -8.383 -27.141 -2.889 1 98.81 81 HIS A C 1
ATOM 606 O O . HIS A 1 81 ? -7.973 -28.297 -2.93 1 98.81 81 HIS A O 1
ATOM 612 N N . GLU A 1 82 ? -8.82 -26.484 -3.891 1 98.69 82 GLU A N 1
ATOM 613 C CA . GLU A 1 82 ? -8.836 -27.125 -5.199 1 98.69 82 GLU A CA 1
ATOM 614 C C . GLU A 1 82 ? -7.418 -27.469 -5.66 1 98.69 82 GLU A C 1
ATOM 616 O O . GLU A 1 82 ? -7.172 -28.562 -6.168 1 98.69 82 GLU A O 1
ATOM 621 N N . ALA A 1 83 ? -6.52 -26.562 -5.516 1 98.69 83 ALA A N 1
ATOM 622 C CA . ALA A 1 83 ? -5.125 -26.812 -5.871 1 98.69 83 ALA A CA 1
ATOM 623 C C . ALA A 1 83 ? -4.574 -28 -5.102 1 98.69 83 ALA A C 1
ATOM 625 O O . ALA A 1 83 ? -3.939 -28.891 -5.688 1 98.69 83 ALA A O 1
ATOM 626 N N . ARG A 1 84 ? -4.824 -28.016 -3.781 1 98.69 84 ARG A N 1
ATOM 627 C CA . ARG A 1 84 ? -4.398 -29.141 -2.959 1 98.69 84 ARG A CA 1
ATOM 628 C C . ARG A 1 84 ? -4.922 -30.453 -3.527 1 98.69 84 ARG A C 1
ATOM 630 O O . ARG A 1 84 ? -4.172 -31.438 -3.641 1 98.69 84 ARG A O 1
ATOM 637 N N . LEU A 1 85 ? -6.176 -30.484 -3.881 1 98.44 85 LEU A N 1
ATOM 638 C CA . LEU A 1 85 ? -6.793 -31.703 -4.395 1 98.44 85 LEU A CA 1
ATOM 639 C C . LEU A 1 85 ? -6.094 -32.188 -5.668 1 98.44 85 LEU A C 1
ATOM 641 O O . LEU A 1 85 ? -5.824 -33.375 -5.832 1 98.44 85 LEU A O 1
ATOM 645 N N . HIS A 1 86 ? -5.777 -31.266 -6.562 1 98.5 86 HIS A N 1
ATOM 646 C CA . HIS A 1 86 ? -5.109 -31.609 -7.809 1 98.5 86 HIS A CA 1
ATOM 647 C C . HIS A 1 86 ? -3.697 -32.125 -7.551 1 98.5 86 HIS A C 1
ATOM 649 O O . HIS A 1 86 ? -3.252 -33.062 -8.203 1 98.5 86 HIS A O 1
ATOM 655 N N . LEU A 1 87 ? -3.039 -31.516 -6.633 1 98.62 87 LEU A N 1
ATOM 656 C CA . LEU A 1 87 ? -1.688 -31.953 -6.301 1 98.62 87 LEU A CA 1
ATOM 657 C C . LEU A 1 87 ? -1.694 -33.375 -5.754 1 98.62 87 LEU A C 1
ATOM 659 O O . LEU A 1 87 ? -0.872 -34.188 -6.152 1 98.62 87 LEU A O 1
ATOM 663 N N . VAL A 1 88 ? -2.645 -33.688 -4.883 1 98.38 88 VAL A N 1
ATOM 664 C CA . VAL A 1 88 ? -2.74 -34.969 -4.238 1 98.38 88 VAL A CA 1
ATOM 665 C C . VAL A 1 88 ? -3.162 -36.031 -5.258 1 98.38 88 VAL A C 1
ATOM 667 O O . VAL A 1 88 ? -2.553 -37.094 -5.344 1 98.38 88 VAL A O 1
ATOM 670 N N . ARG A 1 89 ? -4.047 -35.719 -6.078 1 98 89 ARG A N 1
ATOM 671 C CA . ARG A 1 89 ? -4.594 -36.656 -7.051 1 98 89 ARG A CA 1
ATOM 672 C C . ARG A 1 89 ? -3.539 -37.062 -8.086 1 98 89 ARG A C 1
ATOM 674 O O . ARG A 1 89 ? -3.531 -38.188 -8.57 1 98 89 ARG A O 1
ATOM 681 N N . ASN A 1 90 ? -2.666 -36.156 -8.375 1 97.94 90 ASN A N 1
ATOM 682 C CA . ASN A 1 90 ? -1.658 -36.406 -9.398 1 97.94 90 ASN A CA 1
ATOM 683 C C . ASN A 1 90 ? -0.342 -36.875 -8.781 1 97.94 90 ASN A C 1
ATOM 685 O O . ASN A 1 90 ? 0.663 -37.031 -9.484 1 97.94 90 ASN A O 1
ATOM 689 N N . GLY A 1 91 ? -0.316 -37 -7.488 1 97.81 91 GLY A N 1
ATOM 690 C CA . GLY A 1 91 ? 0.836 -37.562 -6.793 1 97.81 91 GLY A CA 1
ATOM 691 C C . GLY A 1 91 ? 1.938 -36.531 -6.559 1 97.81 91 GLY A C 1
ATOM 692 O O . GLY A 1 91 ? 3.076 -36.906 -6.262 1 97.81 91 GLY A O 1
ATOM 693 N N . ALA A 1 92 ? 1.573 -35.312 -6.777 1 98.44 92 ALA A N 1
ATOM 694 C CA . ALA A 1 92 ? 2.588 -34.281 -6.59 1 98.44 92 ALA A CA 1
ATOM 695 C C . ALA A 1 92 ? 2.791 -34 -5.105 1 98.44 92 ALA A C 1
ATOM 697 O O . ALA A 1 92 ? 3.816 -33.438 -4.715 1 98.44 92 ALA A O 1
ATOM 698 N N . ALA A 1 93 ? 1.854 -34.281 -4.301 1 98.44 93 ALA A N 1
ATOM 699 C CA . ALA A 1 93 ? 1.901 -34.156 -2.848 1 98.44 93 ALA A CA 1
ATOM 700 C C . ALA A 1 93 ? 1.143 -35.281 -2.17 1 98.44 93 ALA A C 1
ATOM 702 O O . ALA A 1 93 ? 0.259 -35.906 -2.773 1 98.44 93 ALA A O 1
ATOM 703 N N . GLY A 1 94 ? 1.544 -35.531 -0.98 1 98.19 94 GLY A N 1
ATOM 704 C CA . GLY A 1 94 ? 0.764 -36.469 -0.174 1 98.19 94 GLY A CA 1
ATOM 705 C C . GLY A 1 94 ? -0.5 -35.844 0.39 1 98.19 94 GLY A C 1
ATOM 706 O O . GLY A 1 94 ? -0.631 -34.625 0.434 1 98.19 94 GLY A O 1
ATOM 707 N N . ASP A 1 95 ? -1.383 -36.75 0.765 1 97.12 95 ASP A N 1
ATOM 708 C CA . ASP A 1 95 ? -2.609 -36.25 1.373 1 97.12 95 ASP A CA 1
ATOM 709 C C . ASP A 1 95 ? -2.303 -35.406 2.623 1 97.12 95 ASP A C 1
ATOM 711 O O . ASP A 1 95 ? -1.424 -35.781 3.41 1 97.12 95 ASP A O 1
ATOM 715 N N . CYS A 1 96 ? -3.01 -34.281 2.764 1 97.69 96 CYS A N 1
ATOM 716 C CA . CYS A 1 96 ? -2.789 -33.344 3.883 1 97.69 96 CYS A CA 1
ATOM 717 C C . CYS A 1 96 ? -3.988 -32.438 4.086 1 97.69 96 CYS A C 1
ATOM 719 O O . CYS A 1 96 ? -4.891 -32.406 3.25 1 97.69 96 CYS A O 1
ATOM 721 N N . LYS A 1 97 ? -4.027 -31.859 5.25 1 97.69 97 LYS A N 1
ATOM 722 C CA . LYS A 1 97 ? -4.973 -30.781 5.535 1 97.69 97 LYS A CA 1
ATOM 723 C C . LYS A 1 97 ? -4.301 -29.422 5.449 1 97.69 97 LYS A C 1
ATOM 725 O O . LYS A 1 97 ? -3.125 -29.281 5.801 1 97.69 97 LYS A O 1
ATOM 730 N N . ILE A 1 98 ? -5.105 -28.5 4.957 1 98.44 98 ILE A N 1
ATOM 731 C CA . ILE A 1 98 ? -4.523 -27.156 4.887 1 98.44 98 ILE A CA 1
ATOM 732 C C . ILE A 1 98 ? -5.375 -26.188 5.695 1 98.44 98 ILE A C 1
ATOM 734 O O . ILE A 1 98 ? -6.543 -26.453 5.988 1 98.44 98 ILE A O 1
ATOM 738 N N . ARG A 1 99 ? -4.781 -25.047 6.121 1 98.44 99 ARG A N 1
ATOM 739 C CA . ARG A 1 99 ? -5.422 -23.984 6.875 1 98.44 99 ARG A CA 1
ATOM 740 C C . ARG A 1 99 ? -5.211 -22.625 6.195 1 98.44 99 ARG A C 1
ATOM 742 O O . ARG A 1 99 ? -4.312 -21.875 6.57 1 98.44 99 ARG A O 1
ATOM 749 N N . PRO A 1 100 ? -6.117 -22.359 5.266 1 98.81 100 PRO A N 1
ATOM 750 C CA . PRO A 1 100 ? -5.957 -21.125 4.516 1 98.81 100 PRO A CA 1
ATOM 751 C C . PRO A 1 100 ? -6.09 -19.875 5.398 1 98.81 100 PRO A C 1
ATOM 753 O O . PRO A 1 100 ? -6.887 -19.875 6.34 1 98.81 100 PRO A O 1
ATOM 756 N N . VAL A 1 101 ? -5.293 -18.828 5.055 1 98.75 101 VAL A N 1
ATOM 757 C CA . VAL A 1 101 ? -5.312 -17.547 5.77 1 98.75 101 VAL A CA 1
ATOM 758 C C . VAL A 1 101 ? -5.34 -16.391 4.766 1 98.75 101 VAL A C 1
ATOM 760 O O . VAL A 1 101 ? -4.582 -16.391 3.793 1 98.75 101 VAL A O 1
ATOM 763 N N . VAL A 1 102 ? -6.254 -15.438 5.023 1 98.56 102 VAL A N 1
ATOM 764 C CA . VAL A 1 102 ? -6.289 -14.234 4.195 1 98.56 102 VAL A CA 1
ATOM 765 C C . VAL A 1 102 ? -5.066 -13.375 4.488 1 98.56 102 VAL A C 1
ATOM 767 O O . VAL A 1 102 ? -4.738 -13.125 5.648 1 98.56 102 VAL A O 1
ATOM 770 N N . ARG A 1 103 ? -4.391 -12.93 3.396 1 96.94 103 ARG A N 1
ATOM 771 C CA . ARG A 1 103 ? -3.189 -12.125 3.58 1 96.94 103 ARG A CA 1
ATOM 772 C C . ARG A 1 103 ? -3.414 -10.688 3.115 1 96.94 103 ARG A C 1
ATOM 774 O O . ARG A 1 103 ? -2.766 -9.758 3.605 1 96.94 103 ARG A O 1
ATOM 781 N N . ASN A 1 104 ? -4.305 -10.523 2.129 1 96.62 104 ASN A N 1
ATOM 782 C CA . ASN A 1 104 ? -4.559 -9.211 1.548 1 96.62 104 ASN A CA 1
ATOM 783 C C . ASN A 1 104 ? -5.91 -9.156 0.842 1 96.62 104 ASN A C 1
ATOM 785 O O . ASN A 1 104 ? -6.223 -10.031 0.029 1 96.62 104 ASN A O 1
ATOM 789 N N . ILE A 1 105 ? -6.641 -8.203 1.136 1 98 105 ILE A N 1
ATOM 790 C CA . ILE A 1 105 ? -7.828 -7.895 0.348 1 98 105 ILE A CA 1
ATOM 791 C C . ILE A 1 105 ? -7.656 -6.539 -0.337 1 98 105 ILE A C 1
ATOM 793 O O . ILE A 1 105 ? -7.293 -5.555 0.307 1 98 105 ILE A O 1
ATOM 797 N N . VAL A 1 106 ? -7.844 -6.539 -1.619 1 98 106 VAL A N 1
ATOM 798 C CA . VAL A 1 106 ? -7.859 -5.309 -2.406 1 98 106 VAL A CA 1
ATOM 799 C C . VAL A 1 106 ? -9.289 -4.984 -2.832 1 98 106 VAL A C 1
ATOM 801 O O . VAL A 1 106 ? -10 -5.848 -3.359 1 98 106 VAL A O 1
ATOM 804 N N . ALA A 1 107 ? -9.672 -3.771 -2.598 1 98.5 107 ALA A N 1
ATOM 805 C CA . ALA A 1 107 ? -11.023 -3.342 -2.938 1 98.5 107 ALA A CA 1
ATOM 806 C C . ALA A 1 107 ? -11.023 -1.921 -3.496 1 98.5 107 ALA A C 1
ATOM 808 O O . ALA A 1 107 ? -10.023 -1.205 -3.389 1 98.5 107 ALA A O 1
ATOM 809 N N . THR A 1 108 ? -12.125 -1.54 -4.148 1 98.06 108 THR A N 1
ATOM 810 C CA . THR A 1 108 ? -12.266 -0.201 -4.711 1 98.06 108 THR A CA 1
ATOM 811 C C . THR A 1 108 ? -13.547 0.463 -4.207 1 98.06 108 THR A C 1
ATOM 813 O O . THR A 1 108 ? -14.508 -0.221 -3.852 1 98.06 108 THR A O 1
ATOM 816 N N . VAL A 1 109 ? -13.438 1.679 -4.078 1 97.44 109 VAL A N 1
ATOM 817 C CA . VAL A 1 109 ? -14.578 2.545 -3.82 1 97.44 109 VAL A CA 1
ATOM 818 C C . VAL A 1 109 ? -14.633 3.656 -4.867 1 97.44 109 VAL A C 1
ATOM 820 O O . VAL A 1 109 ? -13.594 4.188 -5.27 1 97.44 109 VAL A O 1
ATOM 823 N N . ASP A 1 110 ? -15.875 3.977 -5.332 1 96.06 110 ASP A N 1
ATOM 824 C CA . ASP A 1 110 ? -16.062 5.055 -6.293 1 96.06 110 ASP A CA 1
ATOM 825 C C . ASP A 1 110 ? -16.922 6.172 -5.711 1 96.06 110 ASP A C 1
ATOM 827 O O . ASP A 1 110 ? -18.078 5.941 -5.352 1 96.06 110 ASP A O 1
ATOM 831 N N . ALA A 1 111 ? -16.344 7.363 -5.625 1 95.69 111 ALA A N 1
ATOM 832 C CA . ALA A 1 111 ? -17.094 8.5 -5.09 1 95.69 111 ALA A CA 1
ATOM 833 C C . ALA A 1 111 ? -18.203 8.922 -6.039 1 95.69 111 ALA A C 1
ATOM 835 O O . ALA A 1 111 ? -19.156 9.602 -5.629 1 95.69 111 ALA A O 1
ATOM 836 N N . GLY A 1 112 ? -18.094 8.602 -7.289 1 94.69 112 GLY A N 1
ATOM 837 C CA . GLY A 1 112 ? -19.094 8.977 -8.281 1 94.69 112 GLY A CA 1
ATOM 838 C C . GLY A 1 112 ? -18.969 10.414 -8.75 1 94.69 112 GLY A C 1
ATOM 839 O O . GLY A 1 112 ? -19.875 10.953 -9.383 1 94.69 112 GLY A O 1
ATOM 840 N N . ARG A 1 113 ? -17.953 11.086 -8.336 1 95.88 113 ARG A N 1
ATOM 841 C CA . ARG A 1 113 ? -17.641 12.461 -8.703 1 95.88 113 ARG A CA 1
ATOM 842 C C . ARG A 1 113 ? -16.141 12.734 -8.57 1 95.88 113 ARG A C 1
ATOM 844 O O . ARG A 1 113 ? -15.422 11.977 -7.922 1 95.88 113 ARG A O 1
ATOM 851 N N . ASN A 1 114 ? -15.789 13.836 -9.172 1 97 114 ASN A N 1
ATOM 852 C CA . ASN A 1 114 ? -14.391 14.25 -9.016 1 97 114 ASN A CA 1
ATOM 853 C C . ASN A 1 114 ? -14.086 14.656 -7.582 1 97 114 ASN A C 1
ATOM 855 O O . ASN A 1 114 ? -14.922 15.266 -6.91 1 97 114 ASN A O 1
ATOM 859 N N . VAL A 1 115 ? -12.898 14.289 -7.113 1 96.81 115 VAL A N 1
ATOM 860 C CA . VAL A 1 115 ? -12.383 14.688 -5.809 1 96.81 115 VAL A CA 1
ATOM 861 C C . VAL A 1 115 ? -11.195 15.633 -5.984 1 96.81 115 VAL A C 1
ATOM 863 O O . VAL A 1 115 ? -10.281 15.344 -6.758 1 96.81 115 VAL A O 1
ATOM 866 N N . PRO A 1 116 ? -11.227 16.781 -5.336 1 96.19 116 PRO A N 1
ATOM 867 C CA . PRO A 1 116 ? -10.133 17.734 -5.484 1 96.19 116 PRO A CA 1
ATOM 868 C C . PRO A 1 116 ? -8.906 17.359 -4.66 1 96.19 116 PRO A C 1
ATOM 870 O O . PRO A 1 116 ? -8.578 18.047 -3.688 1 96.19 116 PRO A O 1
ATOM 873 N N . ILE A 1 117 ? -8.172 16.359 -5.078 1 96.19 117 ILE A N 1
ATOM 874 C CA . ILE A 1 117 ? -7.09 15.805 -4.273 1 96.19 117 ILE A CA 1
ATOM 875 C C . ILE A 1 117 ? -5.969 16.828 -4.133 1 96.19 117 ILE A C 1
ATOM 877 O O . ILE A 1 117 ? -5.262 16.859 -3.123 1 96.19 117 ILE A O 1
ATOM 881 N N . ASP A 1 118 ? -5.84 17.75 -5.113 1 94.38 118 ASP A N 1
ATOM 882 C CA . ASP A 1 118 ? -4.832 18.797 -5.008 1 94.38 118 ASP A CA 1
ATOM 883 C C . ASP A 1 118 ? -5.105 19.703 -3.809 1 94.38 118 ASP A C 1
ATOM 885 O O . ASP A 1 118 ? -4.188 20.047 -3.061 1 94.38 118 ASP A O 1
ATOM 889 N N . ARG A 1 119 ? -6.305 19.984 -3.68 1 92.44 119 ARG A N 1
ATOM 890 C CA . ARG A 1 119 ? -6.715 20.891 -2.607 1 92.44 119 ARG A CA 1
ATOM 891 C C . ARG A 1 119 ? -6.723 20.172 -1.262 1 92.44 119 ARG A C 1
ATOM 893 O O . ARG A 1 119 ? -6.215 20.703 -0.269 1 92.44 119 ARG A O 1
ATOM 900 N N . ILE A 1 120 ? -7.16 18.969 -1.258 1 93.44 120 ILE A N 1
ATOM 901 C CA . ILE A 1 120 ? -7.422 18.359 0.036 1 93.44 120 ILE A CA 1
ATOM 902 C C . ILE A 1 120 ? -6.156 17.672 0.553 1 93.44 120 ILE A C 1
ATOM 904 O O . ILE A 1 120 ? -6.027 17.422 1.752 1 93.44 120 ILE A O 1
ATOM 908 N N . SER A 1 121 ? -5.258 17.344 -0.333 1 94 121 SER A N 1
ATOM 909 C CA . SER A 1 121 ? -4.035 16.672 0.094 1 94 121 SER A CA 1
ATOM 910 C C . SER A 1 121 ? -3.277 17.516 1.121 1 94 121 SER A C 1
ATOM 912 O O . SER A 1 121 ? -2.639 16.969 2.023 1 94 121 SER A O 1
ATOM 914 N N . SER A 1 122 ? -3.43 18.797 1.051 1 88.81 122 SER A N 1
ATOM 915 C CA . SER A 1 122 ? -2.736 19.703 1.963 1 88.81 122 SER A CA 1
ATOM 916 C C . SER A 1 122 ? -3.443 19.781 3.312 1 88.81 122 SER A C 1
ATOM 918 O O . SER A 1 122 ? -2.879 20.281 4.289 1 88.81 122 SER A O 1
ATOM 920 N N . ARG A 1 123 ? -4.625 19.266 3.367 1 89.25 123 ARG A N 1
ATOM 921 C CA . ARG A 1 123 ? -5.438 19.359 4.574 1 89.25 123 ARG A CA 1
ATOM 922 C C . ARG A 1 123 ? -5.559 18 5.262 1 89.25 123 ARG A C 1
ATOM 924 O O . ARG A 1 123 ? -6.188 17.875 6.316 1 89.25 123 ARG A O 1
ATOM 931 N N . MET A 1 124 ? -4.914 17.062 4.68 1 93.38 124 MET A N 1
ATOM 932 C CA . MET A 1 124 ? -5.055 15.703 5.199 1 93.38 124 MET A CA 1
ATOM 933 C C . MET A 1 124 ? -3.754 15.219 5.836 1 93.38 124 MET A C 1
ATOM 935 O O . MET A 1 124 ? -2.742 15.07 5.152 1 93.38 124 MET A O 1
ATOM 939 N N . PRO A 1 125 ? -3.854 14.945 7.168 1 94.19 125 PRO A N 1
ATOM 940 C CA . PRO A 1 125 ? -2.645 14.461 7.84 1 94.19 125 PRO A CA 1
ATOM 941 C C . PRO A 1 125 ? -2.064 13.211 7.184 1 94.19 125 PRO A C 1
ATOM 943 O O . PRO A 1 125 ? -2.791 12.242 6.941 1 94.19 125 PRO A O 1
ATOM 946 N N . GLY A 1 126 ? -0.797 13.289 6.82 1 94.75 126 GLY A N 1
ATOM 947 C CA . GLY A 1 126 ? -0.105 12.109 6.336 1 94.75 126 GLY A CA 1
ATOM 948 C C . GLY A 1 126 ? -0.308 11.867 4.852 1 94.75 126 GLY A C 1
ATOM 949 O O . GLY A 1 126 ? 0.26 10.93 4.285 1 94.75 126 GLY A O 1
ATOM 950 N N . ALA A 1 127 ? -1.036 12.695 4.18 1 96.38 127 ALA A N 1
ATOM 951 C CA . ALA A 1 127 ? -1.311 12.5 2.758 1 96.38 127 ALA A CA 1
ATOM 952 C C . ALA A 1 127 ? -0.069 12.773 1.915 1 96.38 127 ALA A C 1
ATOM 954 O O . ALA A 1 127 ? 0.659 13.734 2.168 1 96.38 127 ALA A O 1
ATOM 955 N N . VAL A 1 128 ? 0.168 11.867 1 1 96.19 128 VAL A N 1
ATOM 956 C CA . VAL A 1 128 ? 1.261 12.008 0.042 1 96.19 128 VAL A CA 1
ATOM 957 C C . VAL A 1 128 ? 0.695 12.195 -1.363 1 96.19 128 VAL A C 1
ATOM 959 O O . VAL A 1 128 ? 0.032 11.305 -1.898 1 96.19 128 VAL A O 1
ATOM 962 N N . TYR A 1 129 ? 1.021 13.375 -1.907 1 96.62 129 TYR A N 1
ATOM 963 C CA . TYR A 1 129 ? 0.551 13.641 -3.262 1 96.62 129 TYR A CA 1
ATOM 964 C C . TYR A 1 129 ? 1.588 14.43 -4.051 1 96.62 129 TYR A C 1
ATOM 966 O O . TYR A 1 129 ? 1.856 15.594 -3.744 1 96.62 129 TYR A O 1
ATOM 974 N N . ASP A 1 130 ? 2.15 13.711 -4.941 1 94.81 130 ASP A N 1
ATOM 975 C CA . ASP A 1 130 ? 3.076 14.273 -5.922 1 94.81 130 ASP A CA 1
ATOM 976 C C . A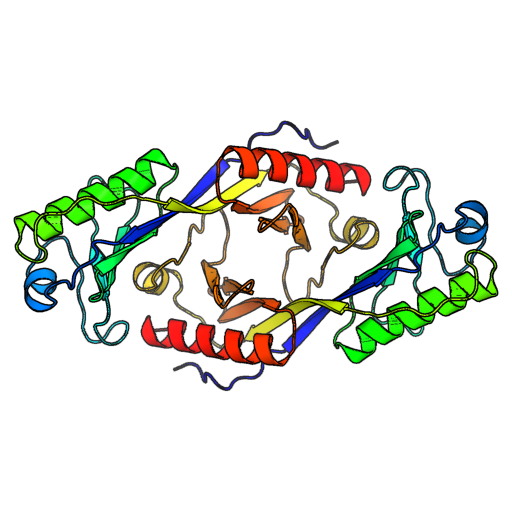SP A 1 130 ? 2.711 13.836 -7.336 1 94.81 130 ASP A C 1
ATOM 978 O O . ASP A 1 130 ? 3.15 12.781 -7.797 1 94.81 130 ASP A O 1
ATOM 982 N N . PRO A 1 131 ? 1.957 14.68 -8.039 1 92.38 131 PRO A N 1
ATOM 983 C CA . PRO A 1 131 ? 1.397 14.281 -9.328 1 92.38 131 PRO A CA 1
ATOM 984 C C . PRO A 1 131 ? 2.473 13.969 -10.367 1 92.38 131 PRO A C 1
ATOM 986 O O . PRO A 1 131 ? 2.229 13.211 -11.305 1 92.38 131 PRO A O 1
ATOM 989 N N . GLY A 1 132 ? 3.617 14.523 -10.258 1 91.75 132 GLY A N 1
ATOM 990 C CA . GLY A 1 132 ? 4.711 14.242 -11.172 1 91.75 132 GLY A CA 1
ATOM 991 C C . GLY A 1 132 ? 5.246 12.828 -11.039 1 91.75 132 GLY A C 1
ATOM 992 O O . GLY A 1 132 ? 5.754 12.258 -12 1 91.75 132 GLY A O 1
ATOM 993 N N . SER A 1 133 ? 5.047 12.25 -9.875 1 90.94 133 SER A N 1
ATOM 994 C CA . SER A 1 133 ? 5.566 10.922 -9.578 1 90.94 133 SER A CA 1
ATOM 995 C C . SER A 1 133 ? 4.473 9.859 -9.695 1 90.94 133 SER A C 1
ATOM 997 O O . SER A 1 133 ? 4.68 8.82 -10.328 1 90.94 133 SER A O 1
ATOM 999 N N . PHE A 1 134 ? 3.367 10.188 -9.234 1 92.81 134 PHE A N 1
ATOM 1000 C CA . PHE A 1 134 ? 2.23 9.273 -9.203 1 92.81 134 PHE A CA 1
ATOM 1001 C C . PHE A 1 134 ? 0.916 10.047 -9.266 1 92.81 134 PHE A C 1
ATOM 1003 O O . PHE A 1 134 ? 0.731 11.023 -8.539 1 92.81 134 PHE A O 1
ATOM 1010 N N . PRO A 1 135 ? 0.041 9.562 -10.039 1 92.69 135 PRO A N 1
ATOM 1011 C CA . PRO A 1 135 ? -1.155 10.367 -10.297 1 92.69 135 PRO A CA 1
ATOM 1012 C C . PRO A 1 135 ? -2.145 10.344 -9.141 1 92.69 135 PRO A C 1
ATOM 1014 O O . PRO A 1 135 ? -3.092 11.141 -9.109 1 92.69 135 PRO A O 1
ATOM 1017 N N . GLY A 1 136 ? -1.999 9.57 -8.203 1 95.88 136 GLY A N 1
ATOM 1018 C CA . GLY A 1 136 ? -2.934 9.461 -7.098 1 95.88 136 GLY A CA 1
ATOM 1019 C C . GLY A 1 136 ? -2.338 9.898 -5.77 1 95.88 136 GLY A C 1
ATOM 1020 O O . GLY A 1 136 ? -1.116 9.984 -5.633 1 95.88 136 GLY A O 1
ATOM 1021 N N . MET A 1 137 ? -3.266 10.25 -4.879 1 97.38 137 MET A N 1
ATOM 1022 C CA . MET A 1 137 ? -2.859 10.508 -3.498 1 97.38 137 MET A CA 1
ATOM 1023 C C . MET A 1 137 ? -2.727 9.203 -2.719 1 97.38 137 MET A C 1
ATOM 1025 O O . MET A 1 137 ? -3.574 8.312 -2.834 1 97.38 137 MET A O 1
ATOM 1029 N N . ILE A 1 138 ? -1.678 9.086 -1.986 1 96.94 138 ILE A N 1
ATOM 1030 C CA . ILE A 1 138 ? -1.426 7.906 -1.171 1 96.94 138 ILE A CA 1
ATOM 1031 C C . ILE A 1 138 ? -1.635 8.242 0.304 1 96.94 138 ILE A C 1
ATOM 1033 O O . ILE A 1 138 ? -1.161 9.273 0.785 1 96.94 138 ILE A O 1
ATOM 1037 N N . LEU A 1 139 ? -2.373 7.375 1.016 1 96.25 139 LEU A N 1
ATOM 1038 C CA . LEU A 1 139 ? -2.646 7.547 2.438 1 96.25 139 LEU A CA 1
ATOM 1039 C C . LEU A 1 139 ? -2.488 6.227 3.186 1 96.25 139 LEU A C 1
ATOM 1041 O O . LEU A 1 139 ? -2.918 5.18 2.701 1 96.25 139 LEU A O 1
ATOM 1045 N N . LYS A 1 140 ? -1.897 6.34 4.324 1 93.5 140 LYS A N 1
ATOM 1046 C CA . LYS A 1 140 ? -1.872 5.164 5.188 1 93.5 140 LYS A CA 1
ATOM 1047 C C . LYS A 1 140 ? -3.203 4.988 5.914 1 93.5 140 LYS A C 1
ATOM 1049 O O . LYS A 1 140 ? -3.779 5.957 6.41 1 93.5 140 LYS A O 1
ATOM 1054 N N . GLY A 1 141 ? -3.621 3.812 5.887 1 92.44 141 GLY A N 1
ATOM 1055 C CA . GLY A 1 141 ? -4.863 3.504 6.57 1 92.44 141 GLY A CA 1
ATOM 1056 C C . GLY A 1 141 ? -4.652 2.887 7.941 1 92.44 141 GLY A C 1
ATOM 1057 O O . GLY A 1 141 ? -3.607 3.086 8.562 1 92.44 141 GLY A O 1
ATOM 1058 N N . LEU A 1 142 ? -5.73 2.365 8.43 1 88 142 LEU A N 1
ATOM 1059 C CA . LEU A 1 142 ? -5.68 1.627 9.688 1 88 142 LEU A CA 1
ATOM 1060 C C . LEU A 1 142 ? -4.898 0.328 9.523 1 88 142 LEU A C 1
ATOM 1062 O O . LEU A 1 142 ? -4.984 -0.328 8.484 1 88 142 LEU A O 1
ATOM 1066 N N . ASP A 1 143 ? -4.141 0.032 10.57 1 84.31 143 ASP A N 1
ATOM 1067 C CA . ASP A 1 143 ? -3.395 -1.224 10.586 1 84.31 143 ASP A CA 1
ATOM 1068 C C . ASP A 1 143 ? -2.5 -1.347 9.359 1 84.31 143 ASP A C 1
ATOM 1070 O O . ASP A 1 143 ? -1.65 -0.488 9.117 1 84.31 143 ASP A O 1
ATOM 1074 N N . SER A 1 144 ? -2.762 -2.328 8.492 1 85.62 144 SER A N 1
ATOM 1075 C CA . SER A 1 144 ? -1.875 -2.598 7.367 1 85.62 144 SER A CA 1
ATOM 1076 C C . SER A 1 144 ? -2.449 -2.047 6.066 1 85.62 144 SER A C 1
ATOM 1078 O O . SER A 1 144 ? -1.875 -2.244 4.996 1 85.62 144 SER A O 1
ATOM 1080 N N . CYS A 1 145 ? -3.498 -1.268 6.215 1 94.94 145 CYS A N 1
ATOM 1081 C CA . CYS A 1 145 ? -4.18 -0.823 5.004 1 94.94 145 CYS A CA 1
ATOM 1082 C C . CYS A 1 145 ? -3.543 0.449 4.457 1 94.94 145 CYS A C 1
ATOM 1084 O O . CYS A 1 145 ? -2.977 1.24 5.215 1 94.94 145 CYS A O 1
ATOM 1086 N N . SER A 1 146 ? -3.664 0.59 3.199 1 96.12 146 SER A N 1
ATOM 1087 C CA . SER A 1 146 ? -3.279 1.811 2.496 1 96.12 146 SER A CA 1
ATOM 1088 C C . SER A 1 146 ? -4.34 2.221 1.479 1 96.12 146 SER A C 1
ATOM 1090 O O . SER A 1 146 ? -5.121 1.385 1.019 1 96.12 146 SER A O 1
ATOM 1092 N N . PHE A 1 147 ? -4.281 3.508 1.175 1 97.56 147 PHE A N 1
ATOM 1093 C CA . PHE A 1 147 ? -5.301 4.055 0.287 1 97.56 147 PHE A CA 1
ATOM 1094 C C . PHE A 1 147 ? -4.66 4.766 -0.9 1 97.56 147 PHE A C 1
ATOM 1096 O O . PHE A 1 147 ? -3.662 5.469 -0.744 1 97.56 147 PHE A O 1
ATOM 1103 N N . LEU A 1 148 ? -5.246 4.512 -2.021 1 97.38 148 LEU A N 1
ATOM 1104 C CA . LEU A 1 148 ? -4.996 5.32 -3.209 1 97.38 148 LEU A CA 1
ATOM 1105 C C . LEU A 1 148 ? -6.246 6.086 -3.621 1 97.38 148 LEU A C 1
ATOM 1107 O O . LEU A 1 148 ? -7.316 5.492 -3.779 1 97.38 148 LEU A O 1
ATOM 1111 N N . VAL A 1 149 ? -6.094 7.359 -3.754 1 97.81 149 VAL A N 1
ATOM 1112 C CA . VAL A 1 149 ? -7.23 8.195 -4.137 1 97.81 149 VAL A CA 1
ATOM 1113 C C . VAL A 1 149 ? -6.891 8.977 -5.398 1 97.81 149 VAL A C 1
ATOM 1115 O O . VAL A 1 149 ? -5.898 9.719 -5.434 1 97.81 149 VAL A O 1
ATOM 1118 N N . PHE A 1 150 ? -7.742 8.852 -6.406 1 97.19 150 PHE A N 1
ATOM 1119 C CA . PHE A 1 150 ? -7.523 9.547 -7.672 1 97.19 150 PHE A CA 1
ATOM 1120 C C . PHE A 1 150 ? -8.469 10.734 -7.809 1 97.19 150 PHE A C 1
ATOM 1122 O O . PHE A 1 150 ? -9.547 10.75 -7.215 1 97.19 150 PHE A O 1
ATOM 1129 N N . ALA A 1 151 ? -8.031 11.656 -8.617 1 97.19 151 ALA A N 1
ATOM 1130 C CA . ALA A 1 151 ? -8.828 12.859 -8.859 1 97.19 151 ALA A CA 1
ATOM 1131 C C . ALA A 1 151 ? -10.188 12.5 -9.461 1 97.19 151 ALA A C 1
ATOM 1133 O O . ALA A 1 151 ? -11.172 13.211 -9.25 1 97.19 151 ALA A O 1
ATOM 1134 N N . SER A 1 152 ? -10.297 11.391 -10.156 1 95.44 152 SER A N 1
ATOM 1135 C CA . SER A 1 152 ? -11.531 10.93 -10.781 1 95.44 152 SER A CA 1
ATOM 1136 C C . SER A 1 152 ? -12.57 10.531 -9.734 1 95.44 152 SER A C 1
ATOM 1138 O O . SER A 1 152 ? -13.75 10.375 -10.055 1 95.44 152 SER A O 1
ATOM 1140 N N . GLY A 1 153 ? -12.094 10.305 -8.57 1 96.5 153 GLY A N 1
ATOM 1141 C CA . GLY A 1 153 ? -12.977 9.836 -7.512 1 96.5 153 GLY A CA 1
ATOM 1142 C C . GLY A 1 153 ? -12.82 8.352 -7.23 1 96.5 153 GLY A C 1
ATOM 1143 O O . GLY A 1 153 ? -13.375 7.836 -6.258 1 96.5 153 GLY A O 1
ATOM 1144 N N . LYS A 1 154 ? -12.062 7.699 -8.031 1 96.69 154 LYS A N 1
ATOM 1145 C CA . LYS A 1 154 ? -11.773 6.289 -7.797 1 96.69 154 LYS A CA 1
ATOM 1146 C C . LYS A 1 154 ? -10.766 6.117 -6.66 1 96.69 154 LYS A C 1
ATOM 1148 O O . LYS A 1 154 ? -9.805 6.879 -6.559 1 96.69 154 LYS A O 1
ATOM 1153 N N . MET A 1 155 ? -11.062 5.121 -5.801 1 98 155 MET A N 1
ATOM 1154 C CA . MET A 1 155 ? -10.203 4.848 -4.648 1 98 155 MET A CA 1
ATOM 1155 C C . MET A 1 155 ? -9.875 3.361 -4.555 1 98 155 MET A C 1
ATOM 1157 O O . MET A 1 155 ? -10.711 2.516 -4.891 1 98 155 MET A O 1
ATOM 1161 N N . VAL A 1 156 ? -8.695 3.088 -4.133 1 97.88 156 VAL A N 1
ATOM 1162 C CA . VAL A 1 156 ? -8.258 1.713 -3.91 1 97.88 156 VAL A CA 1
ATOM 1163 C C . VAL A 1 156 ? -7.883 1.521 -2.443 1 97.88 156 VAL A C 1
ATOM 1165 O O . VAL A 1 156 ? -7.199 2.361 -1.856 1 97.88 156 VAL A O 1
ATOM 1168 N N . ILE A 1 157 ? -8.383 0.49 -1.872 1 98 157 ILE A N 1
ATOM 1169 C CA . ILE A 1 157 ? -8.016 0.062 -0.526 1 98 157 ILE A CA 1
ATOM 1170 C C . ILE A 1 157 ? -7.281 -1.274 -0.592 1 98 157 ILE A C 1
ATOM 1172 O O . ILE A 1 157 ? -7.781 -2.238 -1.174 1 98 157 ILE A O 1
ATOM 1176 N N . ALA A 1 158 ? -6.109 -1.334 -0.032 1 96.94 158 ALA A N 1
ATOM 1177 C CA . ALA A 1 158 ? -5.324 -2.564 -0.038 1 96.94 158 ALA A CA 1
ATOM 1178 C C . ALA A 1 158 ? -4.77 -2.869 1.352 1 96.94 158 ALA A C 1
ATOM 1180 O O . ALA A 1 158 ? -4.543 -1.955 2.148 1 96.94 15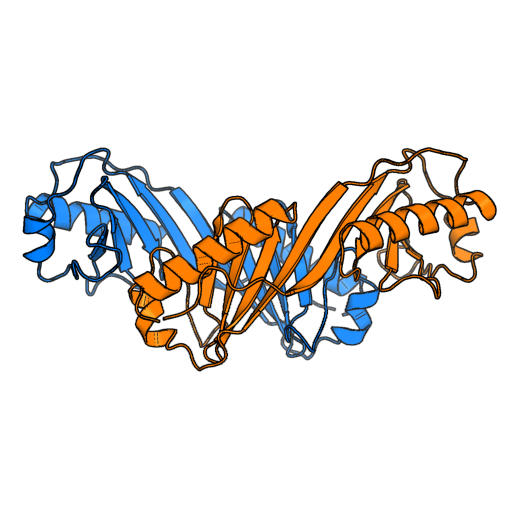8 ALA A O 1
ATOM 1181 N N . GLY A 1 159 ? -4.641 -4.191 1.639 1 95.62 159 GLY A N 1
ATOM 1182 C CA . GLY A 1 159 ? -3.908 -4.551 2.844 1 95.62 159 GLY A CA 1
ATOM 1183 C C . GLY A 1 159 ? -4.785 -5.184 3.906 1 95.62 159 GLY A C 1
ATOM 1184 O O . GLY A 1 159 ? -4.281 -5.754 4.875 1 95.62 159 GLY A O 1
ATOM 1185 N N . ALA A 1 160 ? -6.098 -5.113 3.707 1 97.12 160 ALA A N 1
ATOM 1186 C CA . ALA A 1 160 ? -6.996 -5.656 4.723 1 97.12 160 ALA A CA 1
ATOM 1187 C C . ALA A 1 160 ? -6.836 -7.168 4.844 1 97.12 160 ALA A C 1
ATOM 1189 O O . ALA A 1 160 ? -6.691 -7.867 3.84 1 97.12 160 ALA A O 1
ATOM 1190 N N . LYS A 1 161 ? -6.988 -7.648 6.066 1 97.12 161 LYS A N 1
ATOM 1191 C CA . LYS A 1 161 ? -6.793 -9.07 6.309 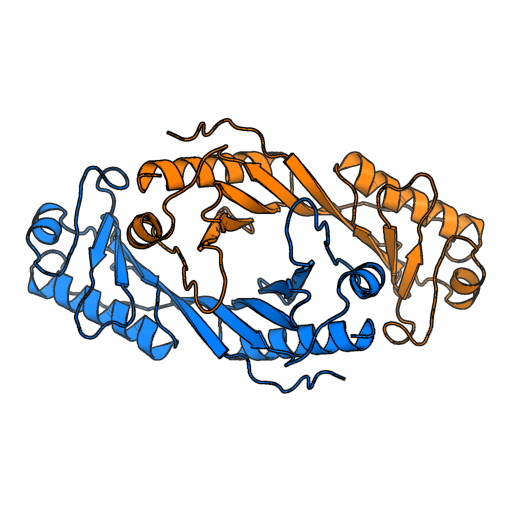1 97.12 161 LYS A CA 1
ATOM 1192 C C . LYS A 1 161 ? -8.117 -9.766 6.609 1 97.12 161 LYS A C 1
ATOM 1194 O O . LYS A 1 161 ? -8.148 -10.969 6.895 1 97.12 161 LYS A O 1
ATOM 1199 N N . SER A 1 162 ? -9.172 -9.008 6.629 1 97.44 162 SER A N 1
ATOM 1200 C CA . SER A 1 162 ? -10.523 -9.531 6.789 1 97.44 162 SER A CA 1
ATOM 1201 C C . SER A 1 162 ? -11.562 -8.57 6.211 1 97.44 162 SER A C 1
ATOM 1203 O O . SER A 1 162 ? -11.297 -7.379 6.055 1 97.44 162 SER A O 1
ATOM 1205 N N . PRO A 1 163 ? -12.727 -9.117 5.883 1 97.19 163 PRO A N 1
ATOM 1206 C CA . PRO A 1 163 ? -13.797 -8.234 5.422 1 97.19 163 PRO A CA 1
ATOM 1207 C C . PRO A 1 163 ? -14.141 -7.137 6.43 1 97.19 163 PRO A C 1
ATOM 1209 O O . PRO A 1 163 ? -14.445 -6.008 6.043 1 97.19 163 PRO A O 1
ATOM 1212 N N . ASP A 1 164 ? -14.086 -7.461 7.688 1 97 164 ASP A N 1
ATOM 1213 C CA . ASP A 1 164 ? -14.367 -6.473 8.727 1 97 164 ASP A CA 1
ATOM 1214 C C . ASP A 1 164 ? -13.328 -5.355 8.711 1 97 164 ASP A C 1
ATOM 1216 O O . ASP A 1 164 ? -13.672 -4.176 8.812 1 97 164 ASP A O 1
ATOM 1220 N N . GLU A 1 165 ? -12.133 -5.742 8.648 1 97.56 165 GLU A N 1
ATOM 1221 C CA . GLU A 1 165 ? -11.062 -4.75 8.562 1 97.56 165 GLU A CA 1
ATOM 1222 C C . GLU A 1 165 ? -11.234 -3.867 7.328 1 97.56 165 GLU A C 1
ATOM 1224 O O . GLU A 1 165 ? -11.008 -2.656 7.391 1 97.56 165 GLU A O 1
ATOM 1229 N N . LEU A 1 166 ? -11.609 -4.461 6.219 1 97.88 166 LEU A N 1
ATOM 1230 C CA . LEU A 1 166 ? -11.852 -3.711 4.992 1 97.88 166 LEU A CA 1
ATOM 1231 C C . LEU A 1 166 ? -12.953 -2.674 5.195 1 97.88 166 LEU A C 1
ATOM 1233 O O . LEU A 1 166 ? -12.797 -1.512 4.816 1 97.88 166 LEU A O 1
ATOM 1237 N N . ARG A 1 167 ? -13.992 -3.076 5.797 1 97.12 167 ARG A N 1
ATOM 1238 C CA . ARG A 1 167 ? -15.125 -2.186 6.031 1 97.12 167 ARG A CA 1
ATOM 1239 C C . ARG A 1 167 ? -14.734 -1.02 6.93 1 97.12 167 ARG A C 1
ATOM 1241 O O . ARG A 1 167 ? -15.07 0.131 6.648 1 97.12 167 ARG A O 1
ATOM 1248 N N . ARG A 1 168 ? -14.023 -1.315 7.969 1 97.38 168 ARG A N 1
ATOM 1249 C CA . ARG A 1 168 ? -13.57 -0.275 8.883 1 97.38 168 ARG A CA 1
ATOM 1250 C C . ARG A 1 168 ? -12.625 0.698 8.188 1 97.38 168 ARG A C 1
ATOM 1252 O O . ARG A 1 168 ? -12.711 1.91 8.398 1 97.38 168 ARG A O 1
ATOM 1259 N N . SER A 1 169 ? -11.797 0.133 7.395 1 97.62 169 SER A N 1
ATOM 1260 C CA . SER A 1 169 ? -10.828 0.953 6.672 1 97.62 169 SER A CA 1
ATOM 1261 C C . SER A 1 169 ? -11.523 1.868 5.668 1 97.62 169 SER A C 1
ATOM 1263 O O . SER A 1 169 ? -11.164 3.039 5.535 1 97.62 169 SER A O 1
ATOM 1265 N N . SER A 1 170 ? -12.461 1.31 4.957 1 97.81 170 SER A N 1
ATOM 1266 C CA . SER A 1 170 ? -13.227 2.111 4.012 1 97.81 170 SER A CA 1
ATOM 1267 C C . SER A 1 170 ? -13.953 3.252 4.715 1 97.81 170 SER A C 1
ATOM 1269 O O . SER A 1 170 ? -13.938 4.391 4.246 1 97.81 170 SER A O 1
ATOM 1271 N N . PHE A 1 171 ? -14.523 2.941 5.824 1 97.75 171 PHE A N 1
ATOM 1272 C CA . PHE A 1 171 ? -15.195 3.953 6.629 1 97.75 171 PHE A CA 1
ATOM 1273 C C . PHE A 1 171 ? -14.227 5.055 7.039 1 97.75 171 PHE A C 1
ATOM 1275 O O . PHE A 1 171 ? -14.539 6.242 6.918 1 97.75 171 PHE A O 1
ATOM 1282 N N . ASP A 1 172 ? -13.109 4.695 7.488 1 96.88 172 ASP A N 1
ATOM 1283 C CA . ASP A 1 172 ? -12.086 5.641 7.914 1 96.88 172 ASP A CA 1
ATOM 1284 C C . ASP A 1 172 ? -11.648 6.535 6.754 1 96.88 172 ASP A C 1
ATOM 1286 O O . ASP A 1 172 ? -11.57 7.754 6.902 1 96.88 172 ASP A O 1
ATOM 1290 N N . LEU A 1 173 ? -11.391 5.93 5.605 1 97.38 173 LEU A N 1
ATOM 1291 C CA . LEU A 1 173 ? -10.961 6.672 4.426 1 97.38 173 LEU A CA 1
ATOM 1292 C C . LEU A 1 173 ? -11.977 7.742 4.051 1 97.38 173 LEU A C 1
ATOM 1294 O O . LEU A 1 173 ? -11.625 8.914 3.908 1 97.38 173 LEU A O 1
ATOM 1298 N N . LEU A 1 174 ? -13.203 7.348 3.941 1 97.62 174 LEU A N 1
ATOM 1299 C CA . LEU A 1 174 ? -14.25 8.258 3.488 1 97.62 174 LEU A CA 1
ATOM 1300 C C . LEU A 1 174 ? -14.484 9.367 4.512 1 97.62 174 LEU A C 1
ATOM 1302 O O . LEU A 1 174 ? -14.727 10.516 4.145 1 97.62 174 LEU A O 1
ATOM 1306 N N . THR A 1 175 ? -14.352 9.039 5.777 1 96.06 175 THR A N 1
ATOM 1307 C CA . THR A 1 175 ? -14.477 10.031 6.836 1 96.06 175 THR A CA 1
ATOM 1308 C C . THR A 1 175 ? -13.344 11.047 6.766 1 96.06 175 THR A C 1
ATOM 1310 O O . THR A 1 175 ? -13.57 12.258 6.883 1 96.06 175 THR A O 1
ATOM 1313 N N . ARG A 1 176 ? -12.156 10.586 6.543 1 95.5 176 ARG A N 1
ATOM 1314 C CA . ARG A 1 176 ? -11 11.477 6.434 1 95.5 176 ARG A CA 1
ATOM 1315 C C . ARG A 1 176 ? -11.141 12.414 5.238 1 95.5 176 ARG A C 1
ATOM 1317 O O . ARG A 1 176 ? -10.805 13.594 5.328 1 95.5 176 ARG A O 1
ATOM 1324 N N . LEU A 1 177 ? -11.625 11.859 4.156 1 96.38 177 LEU A N 1
ATOM 1325 C CA . LEU A 1 177 ? -11.828 12.68 2.963 1 96.38 177 LEU A CA 1
ATOM 1326 C C . LEU A 1 177 ? -12.859 13.773 3.223 1 96.38 177 LEU A C 1
ATOM 1328 O O . LEU A 1 177 ? -12.648 14.93 2.855 1 96.38 177 LEU A O 1
ATOM 1332 N N . ASN A 1 178 ? -13.914 13.414 3.898 1 94.75 178 ASN A N 1
ATOM 1333 C CA . ASN A 1 178 ? -14.938 14.391 4.262 1 94.75 178 ASN A CA 1
ATOM 1334 C C . ASN A 1 178 ? -14.367 15.484 5.156 1 94.75 178 ASN A C 1
ATOM 1336 O O . ASN A 1 178 ? -14.625 16.672 4.926 1 94.75 178 ASN A O 1
ATOM 1340 N N . ASN A 1 179 ? -13.562 15.055 6.102 1 92.94 179 ASN A N 1
ATOM 1341 C CA . ASN A 1 179 ? -12.984 16 7.051 1 92.94 179 ASN A CA 1
ATOM 1342 C C . ASN A 1 179 ? -12.023 16.969 6.363 1 92.94 179 ASN A C 1
ATOM 1344 O O . ASN A 1 179 ? -11.82 18.078 6.832 1 92.94 179 ASN A O 1
ATOM 1348 N N . ALA A 1 180 ? -11.484 16.516 5.273 1 92.38 180 ALA A N 1
ATOM 1349 C CA . ALA A 1 180 ? -10.523 17.344 4.539 1 92.38 180 ALA A CA 1
ATOM 1350 C C . ALA A 1 180 ? -11.234 18.234 3.527 1 92.38 180 ALA A C 1
ATOM 1352 O O . ALA A 1 180 ? -10.609 19.109 2.906 1 92.38 180 ALA A O 1
ATOM 1353 N N . GLY A 1 181 ? -12.516 18.047 3.264 1 89.56 181 GLY A N 1
ATOM 1354 C CA . GLY A 1 181 ? -13.297 18.906 2.389 1 89.56 181 GLY A CA 1
ATOM 1355 C C . GLY A 1 181 ? -13.539 18.297 1.019 1 89.56 181 GLY A C 1
ATOM 1356 O O . GLY A 1 181 ? -13.719 19.031 0.036 1 89.56 181 GLY A O 1
ATOM 1357 N N . ALA A 1 182 ? -13.43 17.031 0.967 1 88.94 182 ALA A N 1
ATOM 1358 C CA . ALA A 1 182 ? -13.781 16.375 -0.291 1 88.94 182 ALA A CA 1
ATOM 1359 C C . ALA A 1 182 ? -15.281 16.438 -0.542 1 88.94 182 ALA A C 1
ATOM 1361 O O . ALA A 1 182 ? -16.078 16.516 0.401 1 88.94 182 ALA A O 1
ATOM 1362 N N . MET B 1 1 ? 16.969 -6.953 -19.375 1 86.25 1 MET B N 1
ATOM 1363 C CA . MET B 1 1 ? 16.672 -7.188 -17.969 1 86.25 1 MET B CA 1
ATOM 1364 C C . MET B 1 1 ? 16.766 -5.891 -17.172 1 86.25 1 MET B C 1
ATOM 1366 O O . MET B 1 1 ? 17.562 -5.004 -17.5 1 86.25 1 MET B O 1
ATOM 1370 N N . LEU B 1 2 ? 15.93 -5.746 -16.219 1 93.81 2 LEU B N 1
ATOM 1371 C CA . LEU B 1 2 ? 16.016 -4.578 -15.352 1 93.81 2 LEU B CA 1
ATOM 1372 C C . LEU B 1 2 ? 17.25 -4.668 -14.445 1 93.81 2 LEU B C 1
ATOM 1374 O O . LEU B 1 2 ? 17.609 -5.754 -13.992 1 93.81 2 LEU B O 1
ATOM 1378 N N . ASP B 1 3 ? 17.938 -3.547 -14.227 1 95 3 ASP B N 1
ATOM 1379 C CA . ASP B 1 3 ? 19.078 -3.516 -13.312 1 95 3 ASP B CA 1
ATOM 1380 C C . ASP B 1 3 ? 18.609 -3.459 -11.859 1 95 3 ASP B C 1
ATOM 1382 O O . ASP B 1 3 ? 18.109 -2.426 -11.398 1 95 3 ASP B O 1
ATOM 1386 N N . PRO B 1 4 ? 18.844 -4.559 -11.156 1 94.38 4 PRO B N 1
ATOM 1387 C CA . PRO B 1 4 ? 18.344 -4.602 -9.773 1 94.38 4 PRO B CA 1
ATOM 1388 C C . PRO B 1 4 ? 19.047 -3.588 -8.867 1 94.38 4 PRO B C 1
ATOM 1390 O O . PRO B 1 4 ? 18.578 -3.33 -7.754 1 94.38 4 PRO B O 1
ATOM 1393 N N . ARG B 1 5 ? 20.094 -2.992 -9.305 1 93.12 5 ARG B N 1
ATOM 1394 C CA . ARG B 1 5 ? 20.859 -2.062 -8.484 1 93.12 5 ARG B CA 1
ATOM 1395 C C . ARG B 1 5 ? 20.438 -0.622 -8.734 1 93.12 5 ARG B C 1
ATOM 1397 O O . ARG B 1 5 ? 20.984 0.311 -8.148 1 93.12 5 ARG B O 1
ATOM 1404 N N . THR B 1 6 ? 19.375 -0.451 -9.625 1 94.06 6 THR B N 1
ATOM 1405 C CA . THR B 1 6 ? 18.844 0.887 -9.867 1 94.06 6 THR B CA 1
ATOM 1406 C C . THR B 1 6 ? 18.359 1.524 -8.57 1 94.06 6 THR B C 1
ATOM 1408 O O . THR B 1 6 ? 17.609 0.911 -7.809 1 94.06 6 THR B O 1
ATOM 1411 N N . ARG B 1 7 ? 18.859 2.701 -8.273 1 94.25 7 ARG B N 1
ATOM 1412 C CA . ARG B 1 7 ? 18.5 3.385 -7.039 1 94.25 7 ARG B CA 1
ATOM 1413 C C . ARG B 1 7 ? 17.125 4.035 -7.152 1 94.25 7 ARG B C 1
ATOM 1415 O O . ARG B 1 7 ? 16.875 4.812 -8.078 1 94.25 7 ARG B O 1
ATOM 1422 N N . PRO B 1 8 ? 16.281 3.748 -6.223 1 97.69 8 PRO B N 1
ATOM 1423 C CA . PRO B 1 8 ? 14.984 4.422 -6.258 1 97.69 8 PRO B CA 1
ATOM 1424 C C . PRO B 1 8 ? 15.078 5.91 -5.922 1 97.69 8 PRO B C 1
ATOM 1426 O O . PRO B 1 8 ? 15.953 6.316 -5.148 1 97.69 8 PRO B O 1
ATOM 1429 N N . ARG B 1 9 ? 14.25 6.672 -6.5 1 97.44 9 ARG B N 1
ATOM 1430 C CA . ARG B 1 9 ? 14.164 8.102 -6.203 1 97.44 9 ARG B CA 1
ATOM 1431 C C . ARG B 1 9 ? 13.133 8.367 -5.113 1 97.44 9 ARG B C 1
ATOM 1433 O O . ARG B 1 9 ? 11.945 8.133 -5.309 1 97.44 9 ARG B O 1
ATOM 1440 N N . VAL B 1 10 ? 13.609 8.93 -4.012 1 98.25 10 VAL B N 1
ATOM 1441 C CA . VAL B 1 10 ? 12.711 9.234 -2.908 1 98.25 10 VAL B CA 1
ATOM 1442 C C . VAL B 1 10 ? 11.828 10.43 -3.273 1 98.25 10 VAL B C 1
ATOM 1444 O O . VAL B 1 10 ? 12.328 11.484 -3.668 1 98.25 10 VAL B O 1
ATOM 1447 N N . VAL B 1 11 ? 10.539 10.234 -3.141 1 97.31 11 VAL B N 1
ATOM 1448 C CA . VAL B 1 11 ? 9.609 11.297 -3.516 1 97.31 11 VAL B CA 1
ATOM 1449 C C . VAL B 1 11 ? 8.969 11.891 -2.264 1 97.31 11 VAL B C 1
ATOM 1451 O O . VAL B 1 11 ? 8.539 13.047 -2.268 1 97.31 11 VAL B O 1
ATOM 1454 N N . ASN B 1 12 ? 8.938 11.086 -1.242 1 97.62 12 ASN B N 1
ATOM 1455 C CA . ASN B 1 12 ? 8.32 11.555 -0.005 1 97.62 12 ASN B CA 1
ATOM 1456 C C . ASN B 1 12 ? 8.773 10.727 1.195 1 97.62 12 ASN B C 1
ATOM 1458 O O . ASN B 1 12 ? 8.883 9.508 1.107 1 97.62 12 ASN B O 1
ATOM 1462 N N . VAL B 1 13 ? 8.984 11.422 2.24 1 98.5 13 VAL B N 1
ATOM 1463 C CA . VAL B 1 13 ? 9.242 10.773 3.525 1 98.5 13 VAL B CA 1
ATOM 1464 C C . VAL B 1 13 ? 8.227 11.258 4.559 1 98.5 13 VAL B C 1
ATOM 1466 O O . VAL B 1 13 ? 8.047 12.469 4.746 1 98.5 13 VAL B O 1
ATOM 1469 N N . VAL B 1 14 ? 7.508 10.359 5.133 1 98.31 14 VAL B N 1
ATOM 1470 C CA . VAL B 1 14 ? 6.609 10.672 6.242 1 98.31 14 VAL B CA 1
ATOM 1471 C C . VAL B 1 14 ? 7.289 10.344 7.566 1 98.31 14 VAL B C 1
ATOM 1473 O O . VAL B 1 14 ? 7.742 9.219 7.777 1 98.31 14 VAL B O 1
ATOM 1476 N N . SER B 1 15 ? 7.387 11.258 8.422 1 98.75 15 SER B N 1
ATOM 1477 C CA . SER B 1 15 ? 7.945 11.055 9.758 1 98.75 15 SER B CA 1
ATOM 1478 C C . SER B 1 15 ? 7.012 11.602 10.836 1 98.75 15 SER B C 1
ATOM 1480 O O . SER B 1 15 ? 6.16 12.453 10.555 1 98.75 15 SER B O 1
ATOM 1482 N N . THR B 1 16 ? 7.168 11.07 11.992 1 98.69 16 THR B N 1
ATOM 1483 C CA . THR B 1 16 ? 6.344 11.523 13.102 1 98.69 16 THR B CA 1
ATOM 1484 C C . THR B 1 16 ? 7.207 11.828 14.328 1 98.69 16 THR B C 1
ATOM 1486 O O . THR B 1 16 ? 8.359 11.391 14.406 1 98.69 16 THR B O 1
ATOM 1489 N N . SER B 1 17 ? 6.668 12.617 15.164 1 98.81 17 SER B N 1
ATOM 1490 C CA . SER B 1 17 ? 7.199 12.898 16.5 1 98.81 17 SER B CA 1
ATOM 1491 C C . SER B 1 17 ? 6.094 13.328 17.453 1 98.81 17 SER B C 1
ATOM 1493 O O . SER B 1 17 ? 4.953 13.531 17.047 1 98.81 17 SER B O 1
ATOM 1495 N N . ASP B 1 18 ? 6.438 13.312 18.734 1 98.75 18 ASP B N 1
ATOM 1496 C CA . ASP B 1 18 ? 5.477 13.68 19.781 1 98.75 18 ASP B CA 1
ATOM 1497 C C . ASP B 1 18 ? 6.066 14.719 20.734 1 98.75 18 ASP B C 1
ATOM 1499 O O . ASP B 1 18 ? 7.164 14.539 21.266 1 98.75 18 ASP B O 1
ATOM 1503 N N . LEU B 1 19 ? 5.293 15.797 20.922 1 98.69 19 LEU B N 1
ATOM 1504 C CA . LEU B 1 19 ? 5.707 16.828 21.859 1 98.69 19 LEU B CA 1
ATOM 1505 C C . LEU B 1 19 ? 5.477 16.375 23.297 1 98.69 19 LEU B C 1
ATOM 1507 O O . LEU B 1 19 ? 6.004 16.969 24.234 1 98.69 19 LEU B O 1
ATOM 1511 N N . VAL B 1 20 ? 4.672 15.398 23.516 1 98 20 VAL B N 1
ATOM 1512 C CA . VAL B 1 20 ? 4.32 14.789 24.797 1 98 20 VAL B CA 1
ATOM 1513 C C . VAL B 1 20 ? 3.623 15.82 25.672 1 98 20 VAL B C 1
ATOM 1515 O O . VAL B 1 20 ? 3.906 15.914 26.875 1 98 20 VAL B O 1
ATOM 1518 N N . GLN B 1 21 ? 2.922 16.672 25.109 1 98.62 21 GLN B N 1
ATOM 1519 C CA . GLN B 1 21 ? 2.094 17.688 25.75 1 98.62 21 GLN B CA 1
ATOM 1520 C C . GLN B 1 21 ? 1.02 18.203 24.781 1 98.62 21 GLN B C 1
ATOM 1522 O O . GLN B 1 21 ? 1.16 18.078 23.562 1 98.62 21 GLN B O 1
ATOM 1527 N N . ARG B 1 22 ? -0.015 18.875 25.297 1 98.44 22 ARG B N 1
ATOM 1528 C CA . ARG B 1 22 ? -1.043 19.484 24.453 1 98.44 22 ARG B CA 1
ATOM 1529 C C . ARG B 1 22 ? -0.563 20.812 23.875 1 98.44 22 ARG B C 1
ATOM 1531 O O . ARG B 1 22 ? 0.281 21.484 24.469 1 98.44 22 ARG B O 1
ATOM 1538 N N . VAL B 1 23 ? -1.114 21.062 22.781 1 98.38 23 VAL B N 1
ATOM 1539 C CA . VAL B 1 23 ? -0.791 22.297 22.094 1 98.38 23 VAL B CA 1
ATOM 1540 C C . VAL B 1 23 ? -1.988 23.25 22.156 1 98.38 23 VAL B C 1
ATOM 1542 O O . VAL B 1 23 ? -3.137 22.812 22.047 1 98.38 23 VAL B O 1
ATOM 1545 N N . SER B 1 24 ? -1.712 24.516 22.328 1 98 24 SER B N 1
ATOM 1546 C CA . SER B 1 24 ? -2.775 25.516 22.406 1 98 24 SER B CA 1
ATOM 1547 C C . SER B 1 24 ? -3.363 25.812 21.031 1 98 24 SER B C 1
ATOM 1549 O O . SER B 1 24 ? -2.691 26.406 20.188 1 98 24 SER B O 1
ATOM 1551 N N . ALA B 1 25 ? -4.625 25.5 20.844 1 97.12 25 ALA B N 1
ATOM 1552 C CA . ALA B 1 25 ? -5.32 25.781 19.578 1 97.12 25 ALA B CA 1
ATOM 1553 C C . ALA B 1 25 ? -5.344 27.281 19.297 1 97.12 25 ALA B C 1
ATOM 1555 O O . ALA B 1 25 ? -5.133 27.703 18.141 1 97.12 25 ALA B O 1
ATOM 1556 N N . LYS B 1 26 ? -5.562 28.031 20.312 1 96.75 26 LYS B N 1
ATOM 1557 C CA . LYS B 1 26 ? -5.641 29.484 20.172 1 96.75 26 LYS B CA 1
ATOM 1558 C C . LYS B 1 26 ? -4.312 30.062 19.688 1 96.75 26 LYS B C 1
ATOM 1560 O O . LYS B 1 26 ? -4.289 30.891 18.781 1 96.75 26 LYS B O 1
ATOM 1565 N N . LYS B 1 27 ? -3.271 29.609 20.312 1 97.56 27 LYS B N 1
ATOM 1566 C CA . LYS B 1 27 ? -1.949 30.094 19.922 1 97.56 27 LYS B CA 1
ATOM 1567 C C . LYS B 1 27 ? -1.565 29.609 18.531 1 97.56 27 LYS B C 1
ATOM 1569 O O . LYS B 1 27 ? -0.943 30.344 17.766 1 97.56 27 LYS B O 1
ATOM 1574 N N . MET B 1 28 ? -1.907 28.375 18.172 1 96.88 28 MET B N 1
ATOM 1575 C CA . MET B 1 28 ? -1.668 27.875 16.828 1 96.88 28 MET B CA 1
ATOM 1576 C C . MET B 1 28 ? -2.377 28.75 15.789 1 96.88 28 MET B C 1
ATOM 1578 O O . MET B 1 28 ? -1.799 29.078 14.758 1 96.88 28 MET B O 1
ATOM 1582 N N . ALA B 1 29 ? -3.59 29.141 16.078 1 96.06 29 ALA B N 1
ATOM 1583 C CA . ALA B 1 29 ? -4.406 29.938 15.156 1 96.06 29 ALA B CA 1
ATOM 1584 C C . ALA B 1 29 ? -3.791 31.312 14.93 1 96.06 29 ALA B C 1
ATOM 1586 O O . ALA B 1 29 ? -3.996 31.922 13.883 1 96.06 29 ALA B O 1
ATOM 1587 N N . ALA B 1 30 ? -3.045 31.734 15.906 1 96.69 30 ALA B N 1
ATOM 1588 C CA . ALA B 1 30 ? -2.461 33.062 15.852 1 96.69 30 ALA B CA 1
ATOM 1589 C C . ALA B 1 30 ? -1.115 33.062 15.133 1 96.69 30 ALA B C 1
ATOM 1591 O O . ALA B 1 30 ? -0.586 34.094 14.766 1 96.69 30 ALA B O 1
ATOM 1592 N N . MET B 1 31 ? -0.604 31.875 14.898 1 96.94 31 MET B N 1
ATOM 1593 C CA . MET B 1 31 ? 0.696 31.734 14.25 1 96.94 31 MET B CA 1
ATOM 1594 C C . MET B 1 31 ? 0.584 32 12.75 1 96.94 31 MET B C 1
ATOM 1596 O O . MET B 1 31 ? -0.212 31.359 12.062 1 96.94 31 MET B O 1
ATOM 1600 N N . PRO B 1 32 ? 1.434 32.844 12.211 1 95.62 32 PRO B N 1
ATOM 1601 C CA . PRO B 1 32 ? 1.367 33.156 10.773 1 95.62 32 PRO B CA 1
ATOM 1602 C C . PRO B 1 32 ? 1.702 31.938 9.898 1 95.62 32 PRO B C 1
ATOM 1604 O O . PRO B 1 32 ? 1.194 31.828 8.781 1 95.62 32 PRO B O 1
ATOM 1607 N N . CYS B 1 33 ? 2.51 31.016 10.398 1 97.06 33 CYS B N 1
ATOM 1608 C CA . CYS B 1 33 ? 2.965 29.906 9.578 1 97.06 33 CYS B CA 1
ATOM 1609 C C . CYS B 1 33 ? 2.084 28.672 9.789 1 97.06 33 CYS B C 1
ATOM 1611 O O . CYS B 1 33 ? 2.4 27.594 9.297 1 97.06 33 CYS B O 1
ATOM 1613 N N . CYS B 1 34 ? 1.046 28.859 10.539 1 97 34 CYS B N 1
ATOM 1614 C CA . CYS B 1 34 ? 0.179 27.719 10.852 1 97 34 CYS B CA 1
ATOM 1615 C C . CYS B 1 34 ? -1.23 27.953 10.32 1 97 34 CYS B C 1
ATOM 1617 O O . CYS B 1 34 ? -1.827 29 10.57 1 97 34 CYS B O 1
ATOM 1619 N N . MET B 1 35 ? -1.622 27.031 9.539 1 94 35 MET B N 1
ATOM 1620 C CA . MET B 1 35 ? -3.029 27.016 9.148 1 94 35 MET B CA 1
ATOM 1621 C C . MET B 1 35 ? -3.855 26.188 10.125 1 94 35 MET B C 1
ATOM 1623 O O . MET B 1 35 ? -3.725 24.969 10.18 1 94 35 MET B O 1
ATOM 1627 N N . TYR B 1 36 ? -4.578 26.891 10.875 1 94.12 36 TYR B N 1
ATOM 1628 C CA . TYR B 1 36 ? -5.504 26.234 11.781 1 94.12 36 TYR B CA 1
ATOM 1629 C C . TYR B 1 36 ? -6.941 26.656 11.508 1 94.12 36 TYR B C 1
ATOM 1631 O O . TYR B 1 36 ? -7.25 27.859 11.508 1 94.12 36 TYR B O 1
ATOM 1639 N N . ASP B 1 37 ? -7.77 25.688 11.141 1 89.44 37 ASP B N 1
ATOM 1640 C CA . ASP B 1 37 ? -9.18 25.875 10.836 1 89.44 37 ASP B CA 1
ATOM 1641 C C . ASP B 1 37 ? -10.047 24.859 11.57 1 89.44 37 ASP B C 1
ATOM 1643 O O . ASP B 1 37 ? -9.945 23.656 11.305 1 89.44 37 ASP B O 1
ATOM 1647 N N . GLU B 1 38 ? -10.906 25.344 12.375 1 89.5 38 GLU B N 1
ATOM 1648 C CA . GLU B 1 38 ? -11.734 24.469 13.195 1 89.5 38 GLU B CA 1
ATOM 1649 C C . GLU B 1 38 ? -12.641 23.594 12.328 1 89.5 38 GLU B C 1
ATOM 1651 O O . GLU B 1 38 ? -13.023 22.5 12.727 1 89.5 38 GLU B O 1
ATOM 1656 N N . ALA B 1 39 ? -12.898 24.125 11.164 1 86.75 39 ALA B N 1
ATOM 1657 C CA . ALA B 1 39 ? -13.781 23.391 10.258 1 86.75 39 ALA B CA 1
ATOM 1658 C C . ALA B 1 39 ? -13.055 22.203 9.633 1 86.75 39 ALA B C 1
ATOM 1660 O O . ALA B 1 39 ? -13.688 21.25 9.172 1 86.75 39 ALA B O 1
ATOM 1661 N N . VAL B 1 40 ? -11.789 22.312 9.656 1 83.5 40 VAL B N 1
ATOM 1662 C CA . VAL B 1 40 ? -10.969 21.266 9.07 1 83.5 40 VAL B CA 1
ATOM 1663 C C . VAL B 1 40 ? -10.617 20.234 10.141 1 83.5 40 VAL B C 1
ATOM 1665 O O . VAL B 1 40 ? -10.016 20.562 11.164 1 83.5 40 VAL B O 1
ATOM 1668 N N . TYR B 1 41 ? -10.984 19 9.906 1 88.94 41 TYR B N 1
ATOM 1669 C CA . TYR B 1 41 ? -10.742 17.891 10.805 1 88.94 41 TYR B CA 1
ATOM 1670 C C . TYR B 1 41 ? -11.273 18.188 12.203 1 88.94 41 TYR B C 1
ATOM 1672 O O . TYR B 1 41 ? -10.664 17.797 13.203 1 88.94 41 TYR B O 1
ATOM 1680 N N . GLY B 1 42 ? -12.211 18.953 12.336 1 88.75 42 GLY B N 1
ATOM 1681 C CA . GLY B 1 42 ? -12.867 19.219 13.609 1 88.75 42 GLY B CA 1
ATOM 1682 C C . GLY B 1 42 ? -12.023 20.078 14.539 1 88.75 42 GLY B C 1
ATOM 1683 O O . GLY B 1 42 ? -12.203 20.031 15.758 1 88.75 42 GLY B O 1
ATOM 1684 N N . GLY B 1 43 ? -11.023 20.734 13.945 1 92.12 43 GLY B N 1
ATOM 1685 C CA . GLY B 1 43 ? -10.141 21.531 14.781 1 92.12 43 GLY B CA 1
ATOM 1686 C C . GLY B 1 43 ? -9.148 20.703 15.57 1 92.12 43 GLY B C 1
ATOM 1687 O O . GLY B 1 43 ? -8.562 21.188 16.547 1 92.12 43 GLY B O 1
ATOM 1688 N N . ARG B 1 44 ? -8.953 19.516 15.133 1 94.44 44 ARG B N 1
ATOM 1689 C CA . ARG B 1 44 ? -8.117 18.578 15.883 1 94.44 44 ARG B CA 1
ATOM 1690 C C . ARG B 1 44 ? -6.641 18.781 15.555 1 94.44 44 ARG B C 1
ATOM 1692 O O . ARG B 1 44 ? -5.762 18.297 16.266 1 94.44 44 ARG B O 1
ATOM 1699 N N . CYS B 1 45 ? -6.41 19.516 14.469 1 96.31 45 CYS B N 1
ATOM 1700 C CA . CYS B 1 45 ? -5.016 19.703 14.086 1 96.31 45 CYS B CA 1
ATOM 1701 C C . CYS B 1 45 ? -4.844 20.969 13.25 1 96.31 45 CYS B C 1
ATOM 1703 O O . CYS B 1 45 ? -5.824 21.562 12.797 1 96.31 45 CYS B O 1
ATOM 1705 N N . GLY B 1 46 ? -3.605 21.438 13.172 1 96.5 46 GLY B N 1
ATOM 1706 C CA . GLY B 1 46 ? -3.164 22.5 12.281 1 96.5 46 GLY B CA 1
ATOM 1707 C C . GLY B 1 46 ? -1.984 22.094 11.414 1 96.5 46 GLY B C 1
ATOM 1708 O O . GLY B 1 46 ? -1.414 21.016 11.594 1 96.5 46 GLY B O 1
ATOM 1709 N N . TYR B 1 47 ? -1.695 23 10.391 1 95.88 47 TYR B N 1
ATOM 1710 C CA . TYR B 1 47 ? -0.616 22.719 9.453 1 95.88 47 TYR B CA 1
ATOM 1711 C C . TYR B 1 47 ? 0.419 23.828 9.461 1 95.88 47 TYR B C 1
ATOM 1713 O O . TYR B 1 47 ? 0.081 25 9.25 1 95.88 47 TYR B O 1
ATOM 1721 N N . ILE B 1 48 ? 1.597 23.406 9.773 1 98.06 48 ILE B N 1
ATOM 1722 C CA . ILE B 1 48 ? 2.684 24.375 9.766 1 98.06 48 ILE B CA 1
ATOM 1723 C C . ILE B 1 48 ? 3.498 24.234 8.477 1 98.06 48 ILE B C 1
ATOM 1725 O O . ILE B 1 48 ? 3.891 23.125 8.109 1 98.06 48 ILE B O 1
ATOM 1729 N N . LYS B 1 49 ? 3.727 25.297 7.812 1 97.38 49 LYS B N 1
ATOM 1730 C CA . LYS B 1 49 ? 4.578 25.375 6.629 1 97.38 49 LYS B CA 1
ATOM 1731 C C . LYS B 1 49 ? 5.418 26.641 6.637 1 97.38 49 LYS B C 1
ATOM 1733 O O . LYS B 1 49 ? 4.887 27.734 6.801 1 97.38 49 LYS B O 1
ATOM 1738 N N . THR B 1 50 ? 6.652 26.5 6.555 1 97.06 50 THR B N 1
ATOM 1739 C CA . THR B 1 50 ? 7.578 27.625 6.477 1 97.06 50 THR B CA 1
ATOM 1740 C C . THR B 1 50 ? 8.344 27.594 5.156 1 97.06 50 THR B C 1
ATOM 1742 O O . THR B 1 50 ? 8.383 26.578 4.473 1 97.06 50 THR B O 1
ATOM 1745 N N . PRO B 1 51 ? 8.914 28.719 4.746 1 95.38 51 PRO B N 1
ATOM 1746 C CA . PRO B 1 51 ? 9.656 28.781 3.486 1 95.38 51 PRO B CA 1
ATOM 1747 C C . PRO B 1 51 ? 10.781 27.75 3.42 1 95.38 51 PRO B C 1
ATOM 1749 O O . PRO B 1 51 ? 11.148 27.297 2.332 1 95.38 51 PRO B O 1
ATOM 1752 N N . GLY B 1 52 ? 11.242 27.344 4.539 1 94.62 52 GLY B N 1
ATOM 1753 C CA . GLY B 1 52 ? 12.359 26.422 4.566 1 94.62 52 GLY B CA 1
ATOM 1754 C C . GLY B 1 52 ? 11.938 24.969 4.438 1 94.62 52 GLY B C 1
ATOM 1755 O O . GLY B 1 52 ? 12.773 24.094 4.223 1 94.62 52 GLY B O 1
ATOM 1756 N N . MET B 1 53 ? 10.711 24.75 4.465 1 96.81 53 MET B N 1
ATOM 1757 C CA . MET B 1 53 ? 10.188 23.391 4.406 1 96.81 53 MET B CA 1
ATOM 1758 C C . MET B 1 53 ? 9.859 23 2.969 1 96.81 53 MET B C 1
ATOM 1760 O O . MET B 1 53 ? 9.328 23.797 2.205 1 96.81 53 MET B O 1
ATOM 1764 N N . GLN B 1 54 ? 10.227 21.766 2.629 1 96.5 54 GLN B N 1
ATOM 1765 C CA . GLN B 1 54 ? 9.797 21.203 1.354 1 96.5 54 GLN B CA 1
ATOM 1766 C C . GLN B 1 54 ? 8.312 20.828 1.395 1 96.5 54 GLN B C 1
ATOM 1768 O O . GLN B 1 54 ? 7.609 20.938 0.39 1 96.5 54 GLN B O 1
ATOM 1773 N N . GLY B 1 55 ? 7.914 20.438 2.482 1 96.88 55 GLY B N 1
ATOM 1774 C CA . GLY B 1 55 ? 6.543 20.016 2.734 1 96.88 55 GLY B CA 1
ATOM 1775 C C . GLY B 1 55 ? 5.895 20.781 3.877 1 96.88 55 GLY B C 1
ATOM 1776 O O . GLY B 1 55 ? 5.914 22.016 3.902 1 96.88 55 GLY B O 1
ATOM 1777 N N . ARG B 1 56 ? 5.262 20.016 4.781 1 97.25 56 ARG B N 1
ATOM 1778 C CA . ARG B 1 56 ? 4.547 20.609 5.906 1 97.25 56 ARG B CA 1
ATOM 1779 C C . ARG B 1 56 ? 4.492 19.656 7.09 1 97.25 56 ARG B C 1
ATOM 1781 O O . ARG B 1 56 ? 4.832 18.484 6.957 1 97.25 56 ARG B O 1
ATOM 1788 N N . VAL B 1 57 ? 4.094 20.234 8.203 1 98.44 57 VAL B N 1
ATOM 1789 C CA . VAL B 1 57 ? 3.926 19.422 9.414 1 98.44 57 VAL B CA 1
ATOM 1790 C C . VAL B 1 57 ? 2.508 19.594 9.953 1 98.44 57 VAL B C 1
ATOM 1792 O O . VAL B 1 57 ? 2.061 20.719 10.211 1 98.44 57 VAL B O 1
ATOM 1795 N N . THR B 1 58 ? 1.861 18.5 10.023 1 97.88 58 THR B N 1
ATOM 1796 C CA . THR B 1 58 ? 0.599 18.5 10.758 1 97.88 58 THR B CA 1
ATOM 1797 C C . THR B 1 58 ? 0.847 18.406 12.258 1 97.88 58 THR B C 1
ATOM 1799 O O . THR B 1 58 ? 1.616 17.562 12.719 1 97.88 58 THR B O 1
ATOM 1802 N N . VAL B 1 59 ? 0.192 19.281 12.961 1 98.44 59 VAL B N 1
ATOM 1803 C CA . VAL B 1 59 ? 0.309 19.281 14.414 1 98.44 59 VAL B CA 1
ATOM 1804 C C . VAL B 1 59 ? -1.063 19.062 15.047 1 98.44 59 VAL B C 1
ATOM 1806 O O . VAL B 1 59 ? -1.968 19.875 14.891 1 98.44 59 VAL B O 1
ATOM 1809 N N . PHE B 1 60 ? -1.143 17.938 15.742 1 98.06 60 PHE B N 1
ATOM 1810 C CA . PHE B 1 60 ? -2.381 17.656 16.453 1 98.06 60 PHE B CA 1
ATOM 1811 C C . PHE B 1 60 ? -2.398 18.344 17.812 1 98.06 60 PHE B C 1
ATOM 1813 O O . PHE B 1 60 ? -1.352 18.531 18.438 1 98.06 60 PHE B O 1
ATOM 1820 N N . ILE B 1 61 ? -3.643 18.625 18.234 1 98 61 ILE B N 1
ATOM 1821 C CA . ILE B 1 61 ? -3.803 19.25 19.547 1 98 61 ILE B CA 1
ATOM 1822 C C . ILE B 1 61 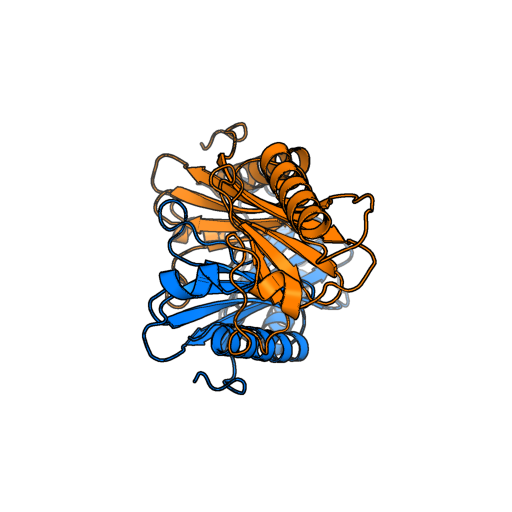? -3.217 18.359 20.625 1 98 61 ILE B C 1
ATOM 1824 O O . ILE B 1 61 ? -2.691 18.828 21.625 1 98 61 ILE B O 1
ATOM 1828 N N . SER B 1 62 ? -3.152 17.109 20.453 1 97.69 62 SER B N 1
ATOM 1829 C CA . SER B 1 62 ? -2.592 16.125 21.375 1 97.69 62 SER B CA 1
ATOM 1830 C C . SER B 1 62 ? -1.077 16.266 21.484 1 97.69 62 SER B C 1
ATOM 1832 O O . SER B 1 62 ? -0.46 15.711 22.391 1 97.69 62 SER B O 1
ATOM 1834 N N . GLY B 1 63 ? -0.481 16.891 20.578 1 98.56 63 GLY B N 1
ATOM 1835 C CA . GLY B 1 63 ? 0.962 17.062 20.578 1 98.56 63 GLY B CA 1
ATOM 1836 C C . GLY B 1 63 ? 1.664 16.219 19.531 1 98.56 63 GLY B C 1
ATOM 1837 O O . GLY B 1 63 ? 2.848 16.422 19.25 1 98.56 63 GLY B O 1
ATOM 1838 N N . LYS B 1 64 ? 0.969 15.352 18.891 1 98.56 64 LYS B N 1
ATOM 1839 C CA . LYS B 1 64 ? 1.53 14.523 17.828 1 98.56 64 LYS B CA 1
ATOM 1840 C C . LYS B 1 64 ? 1.767 15.344 16.562 1 98.56 64 LYS B C 1
ATOM 1842 O O . LYS B 1 64 ? 0.957 16.203 16.203 1 98.56 64 LYS B O 1
ATOM 1847 N N . MET B 1 65 ? 2.902 15.047 15.953 1 98.75 65 MET B N 1
ATOM 1848 C CA . MET B 1 65 ? 3.232 15.758 14.719 1 98.75 65 MET B CA 1
ATOM 1849 C C . MET B 1 65 ? 3.508 14.781 13.586 1 98.75 65 MET B C 1
ATOM 1851 O O . MET B 1 65 ? 4.086 13.719 13.805 1 98.75 65 MET B O 1
ATOM 1855 N N . ILE B 1 66 ? 3.129 15.164 12.391 1 98.69 66 ILE B N 1
ATOM 1856 C CA . ILE B 1 66 ? 3.383 14.375 11.195 1 98.69 66 ILE B CA 1
ATOM 1857 C C . ILE B 1 66 ? 4.004 15.258 10.109 1 98.69 66 ILE B C 1
ATOM 1859 O O . ILE B 1 66 ? 3.416 16.266 9.711 1 98.69 66 ILE B O 1
ATOM 1863 N N . SER B 1 67 ? 5.141 14.898 9.68 1 98.56 67 SER B N 1
ATOM 1864 C CA . SER B 1 67 ? 5.805 15.578 8.57 1 98.56 67 SER B CA 1
ATOM 1865 C C . SER B 1 67 ? 5.574 14.836 7.254 1 98.56 67 SER B C 1
ATOM 1867 O O . SER B 1 67 ? 5.73 13.617 7.184 1 98.56 67 SER B O 1
ATOM 1869 N N . VAL B 1 68 ? 5.156 15.57 6.184 1 97.88 68 VAL B N 1
ATOM 1870 C CA . VAL B 1 68 ? 5.008 15.016 4.844 1 97.88 68 VAL B CA 1
ATOM 1871 C C . VAL B 1 68 ? 5.668 15.945 3.826 1 97.88 68 VAL B C 1
ATOM 1873 O O . VAL B 1 68 ? 5.953 17.109 4.129 1 97.88 68 VAL B O 1
ATOM 1876 N N . GLY B 1 69 ? 6.016 15.383 2.684 1 96.81 69 GLY B N 1
ATOM 1877 C CA . GLY B 1 69 ? 6.445 16.203 1.567 1 96.81 69 GLY B CA 1
ATOM 1878 C C . GLY B 1 69 ? 7.953 16.297 1.438 1 96.81 69 GLY B C 1
ATOM 1879 O O . GLY B 1 69 ? 8.469 16.703 0.398 1 96.81 69 GLY B O 1
ATOM 1880 N N . ALA B 1 70 ? 8.625 15.906 2.514 1 98.06 70 ALA B N 1
ATOM 1881 C CA . ALA B 1 70 ? 10.086 15.945 2.463 1 98.06 70 ALA B CA 1
ATOM 1882 C C . ALA B 1 70 ? 10.633 14.852 1.55 1 98.06 70 ALA B C 1
ATOM 1884 O O . ALA B 1 70 ? 10.039 13.781 1.436 1 98.06 70 ALA B O 1
ATOM 1885 N N . ARG B 1 71 ? 11.805 15.148 0.995 1 97.62 71 ARG B N 1
ATOM 1886 C CA . ARG B 1 71 ? 12.359 14.203 0.028 1 97.62 71 ARG B CA 1
ATOM 1887 C C . ARG B 1 71 ? 13.562 13.469 0.604 1 97.62 71 ARG B C 1
ATOM 1889 O O . ARG B 1 71 ? 14.32 12.836 -0.134 1 97.62 71 ARG B O 1
ATOM 1896 N N . SER B 1 72 ? 13.82 13.617 1.877 1 98.25 72 SER B N 1
ATOM 1897 C CA . SER B 1 72 ? 14.852 12.891 2.604 1 98.25 72 SER B CA 1
ATOM 1898 C C . SER B 1 72 ? 14.516 12.773 4.086 1 98.25 72 SER B C 1
ATOM 1900 O O . SER B 1 72 ? 13.711 13.547 4.605 1 98.25 72 SER B O 1
ATOM 1902 N N . VAL B 1 73 ? 15.188 11.82 4.66 1 98.69 73 VAL B N 1
ATOM 1903 C CA . VAL B 1 73 ? 14.984 11.625 6.094 1 98.69 73 VAL B CA 1
ATOM 1904 C C . VAL B 1 73 ? 15.438 12.867 6.855 1 98.69 73 VAL B C 1
ATOM 1906 O O . VAL B 1 73 ? 14.727 13.352 7.738 1 98.69 73 VAL B O 1
ATOM 1909 N N . ARG B 1 74 ? 16.547 13.383 6.484 1 98.56 74 ARG B N 1
ATOM 1910 C CA . ARG B 1 74 ? 17.078 14.57 7.133 1 98.56 74 ARG B CA 1
ATOM 1911 C C . ARG B 1 74 ? 16.109 15.742 7.023 1 98.56 74 ARG B C 1
ATOM 1913 O O . ARG B 1 74 ? 15.844 16.422 8.016 1 98.56 74 ARG B O 1
ATOM 1920 N N . ALA B 1 75 ? 15.602 15.953 5.824 1 98.75 75 ALA B N 1
ATOM 1921 C CA . ALA B 1 75 ? 14.656 17.047 5.594 1 98.75 75 ALA B CA 1
ATOM 1922 C C . ALA B 1 75 ? 13.375 16.844 6.395 1 98.75 75 ALA B C 1
ATOM 1924 O O . ALA B 1 75 ? 12.82 17.781 6.949 1 98.75 75 ALA B O 1
ATOM 1925 N N . SER B 1 76 ? 12.945 15.641 6.473 1 98.81 76 SER B N 1
ATOM 1926 C CA . SER B 1 76 ? 11.719 15.32 7.199 1 98.81 76 SER B CA 1
ATOM 1927 C C . SER B 1 76 ? 11.883 15.586 8.695 1 98.81 76 SER B C 1
ATOM 1929 O O . SER B 1 76 ? 11.008 16.188 9.32 1 98.81 76 SER B O 1
ATOM 1931 N N . PHE B 1 77 ? 12.984 15.156 9.234 1 98.88 77 PHE B N 1
ATOM 1932 C CA . PHE B 1 77 ? 13.289 15.422 10.641 1 98.88 77 PHE B CA 1
ATOM 1933 C C . PHE B 1 77 ? 13.453 16.922 10.883 1 98.88 77 PHE B C 1
ATOM 1935 O O . PHE B 1 77 ? 13 17.438 11.898 1 98.88 77 PHE B O 1
ATOM 1942 N N . GLY B 1 78 ? 14.086 17.547 9.961 1 98.81 78 GLY B N 1
ATOM 1943 C CA . GLY B 1 78 ? 14.25 18.984 10.047 1 98.81 78 GLY B CA 1
ATOM 1944 C C . GLY B 1 78 ? 12.93 19.719 10.133 1 98.81 78 GLY B C 1
ATOM 1945 O O . GLY B 1 78 ? 12.789 20.672 10.922 1 98.81 78 GLY B O 1
ATOM 1946 N N . GLN B 1 79 ? 11.961 19.297 9.352 1 98.88 79 GLN B N 1
ATOM 1947 C CA . GLN B 1 79 ? 10.641 19.906 9.375 1 98.88 79 GLN B CA 1
ATOM 1948 C C . GLN B 1 79 ? 10 19.766 10.75 1 98.88 79 GLN B C 1
ATOM 1950 O O . GLN B 1 79 ? 9.383 20.719 11.25 1 98.88 79 GLN B O 1
ATOM 1955 N N . LEU B 1 80 ? 10.172 18.656 11.344 1 98.88 80 LEU B N 1
ATOM 1956 C CA . LEU B 1 80 ? 9.602 18.422 12.664 1 98.88 80 LEU B CA 1
ATOM 1957 C C . LEU B 1 80 ? 10.258 19.312 13.703 1 98.88 80 LEU B C 1
ATOM 1959 O O . LEU B 1 80 ? 9.57 19.891 14.547 1 98.88 80 LEU B O 1
ATOM 1963 N N . HIS B 1 81 ? 11.516 19.406 13.625 1 98.81 81 HIS B N 1
ATOM 1964 C CA . HIS B 1 81 ? 12.234 20.266 14.555 1 98.81 81 HIS B CA 1
ATOM 1965 C C . HIS B 1 81 ? 11.859 21.719 14.359 1 98.81 81 HIS B C 1
ATOM 1967 O O . HIS B 1 81 ? 11.68 22.453 15.336 1 98.81 81 HIS B O 1
ATOM 1973 N N . GLU B 1 82 ? 11.742 22.078 13.141 1 98.69 82 GLU B N 1
ATOM 1974 C CA . GLU B 1 82 ? 11.352 23.453 12.852 1 98.69 82 GLU B CA 1
ATOM 1975 C C . GLU B 1 82 ? 9.953 23.766 13.383 1 98.69 82 GLU B C 1
ATOM 1977 O O . GLU B 1 82 ? 9.727 24.812 13.977 1 98.69 82 GLU B O 1
ATOM 1982 N N . ALA B 1 83 ? 9.047 22.875 13.164 1 98.69 83 ALA B N 1
ATOM 1983 C CA . ALA B 1 83 ? 7.695 23.047 13.688 1 98.69 83 ALA B CA 1
ATOM 1984 C C . ALA B 1 83 ? 7.707 23.203 15.211 1 98.69 83 ALA B C 1
ATOM 1986 O O . ALA B 1 83 ? 7.066 24.094 15.758 1 98.69 83 ALA B O 1
ATOM 1987 N N . ARG B 1 84 ? 8.453 22.312 15.867 1 98.69 84 ARG B N 1
ATOM 1988 C CA . ARG B 1 84 ? 8.594 22.406 17.312 1 98.69 84 ARG B CA 1
ATOM 1989 C C . ARG B 1 84 ? 9.07 23.781 17.734 1 98.69 84 ARG B C 1
ATOM 1991 O O . ARG B 1 84 ? 8.523 24.391 18.656 1 98.69 84 ARG B O 1
ATOM 1998 N N . LEU B 1 85 ? 10.07 24.297 17.078 1 98.44 85 LEU B N 1
ATOM 1999 C CA . LEU B 1 85 ? 10.641 25.594 17.422 1 98.44 85 LEU B CA 1
ATOM 2000 C C . LEU B 1 85 ? 9.594 26.688 17.297 1 98.44 85 LEU B C 1
ATOM 2002 O O . LEU B 1 85 ? 9.5 27.562 18.156 1 98.44 85 LEU B O 1
ATOM 2006 N N . HIS B 1 86 ? 8.797 26.656 16.25 1 98.5 86 HIS B N 1
ATOM 2007 C CA . HIS B 1 86 ? 7.758 27.672 16.047 1 98.5 86 HIS B CA 1
ATOM 2008 C C . HIS B 1 86 ? 6.68 27.578 17.109 1 98.5 86 HIS B C 1
ATOM 2010 O O . HIS B 1 86 ? 6.184 28.594 17.594 1 98.5 86 HIS B O 1
ATOM 2016 N N . LEU B 1 87 ? 6.34 26.391 17.453 1 98.62 87 LEU B N 1
ATOM 2017 C CA . LEU B 1 87 ? 5.328 26.188 18.484 1 98.62 87 LEU B CA 1
ATOM 2018 C C . LEU B 1 87 ? 5.801 26.75 19.812 1 98.62 87 LEU B C 1
ATOM 2020 O O . LEU B 1 87 ? 5.043 27.453 20.5 1 98.62 87 LEU B O 1
ATOM 2024 N N . VAL B 1 88 ? 7.047 26.5 20.156 1 98.38 88 VAL B N 1
ATOM 2025 C CA . VAL B 1 88 ? 7.617 26.922 21.438 1 98.38 88 VAL B CA 1
ATOM 2026 C C . VAL B 1 88 ? 7.785 28.453 21.438 1 98.38 88 VAL B C 1
ATOM 2028 O O . VAL B 1 88 ? 7.395 29.109 22.406 1 98.38 88 VAL B O 1
ATOM 2031 N N . ARG B 1 89 ? 8.211 28.984 20.406 1 98 89 ARG B N 1
ATOM 2032 C CA . ARG B 1 89 ? 8.484 30.422 20.312 1 98 89 ARG B CA 1
ATOM 2033 C C . ARG B 1 89 ? 7.199 31.234 20.406 1 98 89 ARG B C 1
ATOM 2035 O O . ARG B 1 89 ? 7.195 32.344 20.938 1 98 89 ARG B O 1
ATOM 2042 N N . ASN B 1 90 ? 6.141 30.672 19.938 1 97.94 90 ASN B N 1
ATOM 2043 C CA . ASN B 1 90 ? 4.875 31.406 19.922 1 97.94 90 ASN B CA 1
ATOM 2044 C C . ASN B 1 90 ? 4.012 31.047 21.125 1 97.94 90 ASN B C 1
ATOM 2046 O O . ASN B 1 90 ? 2.854 31.453 21.219 1 97.94 90 ASN B O 1
ATOM 2050 N N . GLY B 1 91 ? 4.523 30.203 21.969 1 97.81 91 GLY B N 1
ATOM 2051 C CA . GLY B 1 91 ? 3.854 29.875 23.219 1 97.81 91 GLY B CA 1
ATOM 2052 C C . GLY B 1 91 ? 2.773 28.812 23.047 1 97.81 91 GLY B C 1
ATOM 2053 O O . GLY B 1 91 ? 1.928 28.641 23.922 1 97.81 91 GLY B O 1
ATOM 2054 N N . ALA B 1 92 ? 2.789 28.203 21.906 1 98.44 92 ALA B N 1
ATOM 2055 C CA . ALA B 1 92 ? 1.766 27.188 21.672 1 98.44 92 ALA B CA 1
ATOM 2056 C C . ALA B 1 92 ? 2.111 25.875 22.391 1 98.44 92 ALA B C 1
ATOM 2058 O O . ALA B 1 92 ? 1.239 25.047 22.609 1 98.44 92 ALA B O 1
ATOM 2059 N N . ALA B 1 93 ? 3.326 25.672 22.688 1 98.44 93 ALA B N 1
ATOM 2060 C CA . ALA B 1 93 ? 3.832 24.531 23.453 1 98.44 93 ALA B CA 1
ATOM 2061 C C . ALA B 1 93 ? 4.984 24.953 24.359 1 98.44 93 ALA B C 1
ATOM 2063 O O . ALA B 1 93 ? 5.656 25.953 24.109 1 98.44 93 ALA B O 1
ATOM 2064 N N . GLY B 1 94 ? 5.133 24.203 25.391 1 98.19 94 GLY B N 1
ATOM 2065 C CA . GLY B 1 94 ? 6.32 24.391 26.203 1 98.19 94 GLY B CA 1
ATOM 2066 C C . GLY B 1 94 ? 7.57 23.797 25.594 1 98.19 94 GLY B C 1
ATOM 2067 O O . GLY B 1 94 ? 7.488 22.953 24.688 1 98.19 94 GLY B O 1
ATOM 2068 N N . ASP B 1 95 ? 8.664 24.281 26.109 1 97.19 95 ASP B N 1
ATOM 2069 C CA . ASP B 1 95 ? 9.922 23.719 25.609 1 97.19 95 ASP B CA 1
ATOM 2070 C C . ASP B 1 95 ? 10 22.219 25.859 1 97.19 95 ASP B C 1
ATOM 2072 O O . ASP B 1 95 ? 9.578 21.734 26.922 1 97.19 95 ASP B O 1
ATOM 2076 N N . CYS B 1 96 ? 10.492 21.484 24.828 1 97.62 96 CYS B N 1
ATOM 2077 C CA . CYS B 1 96 ? 10.578 20.016 24.906 1 97.62 96 CYS B CA 1
ATOM 2078 C C . CYS B 1 96 ? 11.578 19.484 23.891 1 97.62 96 CYS B C 1
ATOM 2080 O O . CYS B 1 96 ? 12.055 20.219 23.031 1 97.62 96 CYS B O 1
ATOM 2082 N N . LYS B 1 97 ? 11.961 18.25 24.125 1 97.69 97 LYS B N 1
ATOM 2083 C CA . LYS B 1 97 ? 12.734 17.5 23.141 1 97.69 97 LYS B CA 1
ATOM 2084 C C . LYS B 1 97 ? 11.852 16.531 22.375 1 97.69 97 LYS B C 1
ATOM 2086 O O . LYS B 1 97 ? 10.898 15.977 22.922 1 97.69 97 LYS B O 1
ATOM 2091 N N . ILE B 1 98 ? 12.227 16.406 21.125 1 98.44 98 ILE B N 1
ATOM 2092 C CA . ILE B 1 98 ? 11.438 15.445 20.344 1 98.44 98 ILE B CA 1
ATOM 2093 C C . ILE B 1 98 ? 12.359 14.367 19.766 1 98.44 98 ILE B C 1
ATOM 2095 O O . ILE B 1 98 ? 13.57 14.562 19.688 1 98.44 98 ILE B O 1
ATOM 2099 N N . ARG B 1 99 ? 11.797 13.203 19.438 1 98.44 99 ARG B N 1
ATOM 2100 C CA . ARG B 1 99 ? 12.484 12.062 18.844 1 98.44 99 ARG B CA 1
ATOM 2101 C C . ARG B 1 99 ? 11.789 11.602 17.578 1 98.44 99 ARG B C 1
ATOM 2103 O O . ARG B 1 99 ? 11 10.648 17.594 1 98.44 99 ARG B O 1
ATOM 2110 N N . PRO B 1 100 ? 12.18 12.25 16.5 1 98.81 100 PRO B N 1
ATOM 2111 C CA . PRO B 1 100 ? 11.523 11.914 15.234 1 98.81 100 PRO B CA 1
ATOM 2112 C C . PRO B 1 100 ? 11.773 10.469 14.797 1 98.81 100 PRO B C 1
ATOM 2114 O O . PRO B 1 100 ? 12.859 9.938 15.023 1 98.81 100 PRO B O 1
ATOM 2117 N N . VAL B 1 101 ? 10.734 9.867 14.148 1 98.75 101 VAL B N 1
ATOM 2118 C CA . VAL B 1 101 ? 10.805 8.5 13.633 1 98.75 101 VAL B CA 1
ATOM 2119 C C . VAL B 1 101 ? 10.227 8.453 12.227 1 98.75 101 VAL B C 1
ATOM 2121 O O . VAL B 1 101 ? 9.156 9.008 11.961 1 98.75 101 VAL B O 1
ATOM 2124 N N . VAL B 1 102 ? 10.984 7.785 11.32 1 98.56 102 VAL B N 1
ATOM 2125 C CA . VAL B 1 102 ? 10.477 7.578 9.969 1 98.56 102 VAL B CA 1
ATOM 2126 C C . VAL B 1 102 ? 9.336 6.566 9.992 1 98.56 102 VAL B C 1
ATOM 2128 O O . VAL B 1 102 ? 9.453 5.508 10.609 1 98.56 102 VAL B O 1
ATOM 2131 N N . ARG B 1 103 ? 8.227 6.926 9.312 1 97 103 ARG B N 1
ATOM 2132 C CA . ARG B 1 103 ? 7.074 6.035 9.312 1 97 103 ARG B CA 1
ATOM 2133 C C . ARG B 1 103 ? 6.836 5.449 7.926 1 97 103 ARG B C 1
ATOM 2135 O O . ARG B 1 103 ? 6.293 4.352 7.793 1 97 103 ARG B O 1
ATOM 2142 N N . ASN B 1 104 ? 7.203 6.207 6.887 1 96.69 104 ASN B N 1
ATOM 2143 C CA . ASN B 1 104 ? 6.965 5.789 5.508 1 96.69 104 ASN B CA 1
ATOM 2144 C C . ASN B 1 104 ? 7.895 6.508 4.535 1 96.69 104 ASN B C 1
ATOM 2146 O O . ASN B 1 104 ? 8.008 7.734 4.57 1 96.69 104 ASN B O 1
ATOM 2150 N N . ILE B 1 105 ? 8.516 5.797 3.738 1 98 105 ILE B N 1
ATOM 2151 C CA . ILE B 1 105 ? 9.227 6.371 2.598 1 98 105 ILE B CA 1
ATOM 2152 C C . ILE B 1 105 ? 8.562 5.922 1.3 1 98 105 ILE B C 1
ATOM 2154 O O . ILE B 1 105 ? 8.312 4.73 1.102 1 98 105 ILE B O 1
ATOM 2158 N N . VAL B 1 106 ? 8.211 6.871 0.492 1 97.94 106 VAL B N 1
ATOM 2159 C CA . VAL B 1 106 ? 7.691 6.609 -0.847 1 97.94 106 VAL B CA 1
ATOM 2160 C C . VAL B 1 106 ? 8.75 6.957 -1.889 1 97.94 106 VAL B C 1
ATOM 2162 O O . VAL B 1 106 ? 9.336 8.047 -1.852 1 97.94 106 VAL B O 1
ATOM 2165 N N . ALA B 1 107 ? 8.969 6.043 -2.777 1 98.44 107 ALA B N 1
ATOM 2166 C CA . ALA B 1 107 ? 9.977 6.246 -3.814 1 98.44 107 ALA B CA 1
ATOM 2167 C C . ALA B 1 107 ? 9.5 5.695 -5.156 1 98.44 107 ALA B C 1
ATOM 2169 O O . ALA B 1 107 ? 8.516 4.961 -5.215 1 98.44 107 ALA B O 1
ATOM 2170 N N . THR B 1 108 ? 10.148 6.117 -6.234 1 98 108 THR B N 1
ATOM 2171 C CA . THR B 1 108 ? 9.82 5.648 -7.574 1 98 108 THR B CA 1
ATOM 2172 C C . THR B 1 108 ? 11.047 5.078 -8.273 1 98 108 THR B C 1
ATOM 2174 O O . THR B 1 108 ? 12.18 5.453 -7.953 1 98 108 THR B O 1
ATOM 2177 N N . VAL B 1 109 ? 10.781 4.145 -9.039 1 97.44 109 VAL B N 1
ATOM 2178 C CA . VAL B 1 109 ? 11.758 3.586 -9.969 1 97.44 109 VAL B CA 1
ATOM 2179 C C . VAL B 1 109 ? 11.195 3.598 -11.391 1 97.44 109 VAL B C 1
ATOM 2181 O O . VAL B 1 109 ? 10.008 3.338 -11.594 1 97.44 109 VAL B O 1
ATOM 2184 N N . ASP B 1 110 ? 12.078 3.943 -12.359 1 96.06 110 ASP B N 1
ATOM 2185 C CA . ASP B 1 110 ? 11.672 3.943 -13.766 1 96.06 110 ASP B CA 1
ATOM 2186 C C . ASP B 1 110 ? 12.484 2.934 -14.57 1 96.06 110 ASP B C 1
ATOM 2188 O O . ASP B 1 110 ? 13.711 3.039 -14.656 1 96.06 110 ASP B O 1
ATOM 2192 N N . ALA B 1 111 ? 11.789 1.967 -15.156 1 95.69 111 ALA B N 1
ATOM 2193 C CA . ALA B 1 111 ? 12.461 0.952 -15.961 1 95.69 111 ALA B CA 1
ATOM 2194 C C . ALA B 1 111 ? 13.016 1.553 -17.25 1 95.69 111 ALA B C 1
ATOM 2196 O O . ALA B 1 111 ? 13.914 0.982 -17.875 1 95.69 111 ALA B O 1
ATOM 2197 N N . GLY B 1 112 ? 12.477 2.652 -17.688 1 94.69 112 GLY B N 1
ATOM 2198 C CA . GLY B 1 112 ? 12.906 3.297 -18.922 1 94.69 112 GLY B CA 1
ATOM 2199 C C . GLY B 1 112 ? 12.352 2.641 -20.172 1 94.69 112 GLY B C 1
ATOM 2200 O O . GLY B 1 112 ? 12.82 2.895 -21.281 1 94.69 112 GLY B O 1
ATOM 2201 N N . ARG B 1 113 ? 11.477 1.7 -20.016 1 95.88 113 ARG B N 1
ATOM 2202 C CA . ARG B 1 113 ? 10.805 0.977 -21.078 1 95.88 113 ARG B CA 1
ATOM 2203 C C . ARG B 1 113 ? 9.469 0.424 -20.609 1 95.88 113 ARG B C 1
ATOM 2205 O O . ARG B 1 113 ? 9.211 0.339 -19.406 1 95.88 113 ARG B O 1
ATOM 2212 N N . ASN B 1 114 ? 8.719 0.05 -21.609 1 97 114 ASN B N 1
ATOM 2213 C CA . ASN B 1 114 ? 7.453 -0.588 -21.266 1 97 114 ASN B CA 1
ATOM 2214 C C . ASN B 1 114 ? 7.664 -1.952 -20.625 1 97 114 ASN B C 1
ATOM 2216 O O . ASN B 1 114 ? 8.578 -2.689 -21 1 97 114 ASN B O 1
ATOM 2220 N N . VAL B 1 115 ? 6.836 -2.264 -19.625 1 96.94 115 VAL B N 1
ATOM 2221 C CA . VAL B 1 115 ? 6.82 -3.562 -18.969 1 96.94 115 VAL B CA 1
ATOM 2222 C C . VAL B 1 115 ? 5.512 -4.285 -19.266 1 96.94 115 VAL B C 1
ATOM 2224 O O . VAL B 1 115 ? 4.43 -3.705 -19.156 1 96.94 115 VAL B O 1
ATOM 2227 N N . PRO B 1 116 ? 5.602 -5.512 -19.734 1 96.38 116 PRO B N 1
ATOM 2228 C CA . PRO B 1 116 ? 4.387 -6.258 -20.062 1 96.38 116 PRO B CA 1
ATOM 2229 C C . PRO B 1 116 ? 3.672 -6.816 -18.844 1 96.38 116 PRO B C 1
ATOM 2231 O O . PRO B 1 116 ? 3.633 -8.039 -18.656 1 96.38 116 PRO B O 1
ATOM 2234 N N . ILE B 1 117 ? 3.029 -5.984 -18.078 1 96.31 117 ILE B N 1
ATOM 2235 C CA . ILE B 1 117 ? 2.477 -6.383 -16.781 1 96.31 117 ILE B CA 1
ATOM 2236 C C . ILE B 1 117 ? 1.334 -7.375 -17 1 96.31 117 ILE B C 1
ATOM 2238 O O . ILE B 1 117 ? 1.089 -8.242 -16.156 1 96.31 117 ILE B O 1
ATOM 2242 N N . ASP B 1 118 ? 0.663 -7.312 -18.172 1 94.56 118 ASP B N 1
ATOM 2243 C CA . ASP B 1 118 ? -0.392 -8.273 -18.469 1 94.56 118 ASP B CA 1
ATOM 2244 C C . ASP B 1 118 ? 0.165 -9.695 -18.547 1 94.56 118 ASP B C 1
ATOM 2246 O O . ASP B 1 118 ? -0.43 -10.633 -18 1 94.56 118 ASP B O 1
ATOM 2250 N N . ARG B 1 119 ? 1.248 -9.742 -19.141 1 92.81 119 ARG B N 1
ATOM 2251 C CA . ARG B 1 119 ? 1.877 -11.047 -19.328 1 92.81 119 ARG B CA 1
ATOM 2252 C C . ARG B 1 119 ? 2.547 -11.531 -18.047 1 92.81 119 ARG B C 1
ATOM 2254 O O . ARG B 1 119 ? 2.381 -12.688 -17.656 1 92.81 119 ARG B O 1
ATOM 2261 N N . ILE B 1 120 ? 3.17 -10.656 -17.359 1 93.81 120 ILE B N 1
ATOM 2262 C CA . ILE B 1 120 ? 4.031 -11.117 -16.281 1 93.81 120 ILE B CA 1
ATOM 2263 C C . ILE B 1 120 ? 3.215 -11.266 -15 1 93.81 120 ILE B C 1
ATOM 2265 O O . ILE B 1 120 ? 3.619 -11.977 -14.078 1 93.81 120 ILE B O 1
ATOM 2269 N N . SER B 1 121 ? 2.111 -10.578 -14.914 1 94.19 121 SER B N 1
ATOM 2270 C CA . SER B 1 121 ? 1.293 -10.664 -13.711 1 94.19 121 SER B CA 1
ATOM 2271 C C . SER B 1 121 ? 0.869 -12.102 -13.43 1 94.19 121 SER B C 1
ATOM 2273 O O . SER B 1 121 ? 0.735 -12.5 -12.273 1 94.19 121 SER B O 1
ATOM 2275 N N . SER B 1 122 ? 0.752 -12.891 -14.453 1 88.94 122 SER B N 1
ATOM 2276 C CA . SER B 1 122 ? 0.331 -14.281 -14.312 1 88.94 122 SER B CA 1
ATOM 2277 C C . SER B 1 122 ? 1.485 -15.164 -13.852 1 88.94 122 SER B C 1
ATOM 2279 O O . SER B 1 122 ? 1.271 -16.297 -13.414 1 88.94 122 SER B O 1
ATOM 2281 N N . ARG B 1 123 ? 2.658 -14.641 -13.93 1 89.5 123 ARG B N 1
ATOM 2282 C CA . ARG B 1 123 ? 3.85 -15.422 -13.609 1 89.5 123 ARG B CA 1
ATOM 2283 C C . ARG B 1 123 ? 4.453 -14.984 -12.281 1 89.5 123 ARG B C 1
ATOM 2285 O O . ARG B 1 123 ? 5.422 -15.578 -11.805 1 89.5 123 ARG B O 1
ATOM 2292 N N . MET B 1 124 ? 3.824 -14.031 -11.703 1 93.56 124 MET B N 1
ATOM 2293 C CA . MET B 1 124 ? 4.395 -13.477 -10.477 1 93.56 124 MET B CA 1
ATOM 2294 C C . MET B 1 124 ? 3.549 -13.844 -9.266 1 93.56 124 MET B C 1
ATOM 2296 O O . MET B 1 124 ? 2.395 -13.43 -9.156 1 93.56 124 MET B O 1
ATOM 2300 N N . PRO B 1 125 ? 4.188 -14.609 -8.344 1 94.25 125 PRO B N 1
ATOM 2301 C CA . PRO B 1 125 ? 3.438 -14.984 -7.141 1 94.25 125 PRO B CA 1
ATOM 2302 C C . PRO B 1 125 ? 2.889 -13.781 -6.387 1 94.25 125 PRO B C 1
ATOM 2304 O O . PRO B 1 125 ? 3.627 -12.828 -6.121 1 94.25 125 PRO B O 1
ATOM 2307 N N . GLY B 1 126 ? 1.599 -13.805 -6.148 1 94.75 126 GLY B N 1
ATOM 2308 C CA . GLY B 1 126 ? 1.004 -12.781 -5.305 1 94.75 126 GLY B CA 1
ATOM 2309 C C . GLY B 1 126 ? 0.648 -11.516 -6.059 1 94.75 126 GLY B C 1
ATOM 2310 O O . GLY B 1 126 ? 0.084 -10.578 -5.488 1 94.75 126 GLY B O 1
ATOM 2311 N N . ALA B 1 127 ? 0.903 -11.461 -7.336 1 96.5 127 ALA B N 1
ATOM 2312 C CA . ALA B 1 127 ? 0.629 -10.25 -8.109 1 96.5 127 ALA B CA 1
ATOM 2313 C C . ALA B 1 127 ? -0.871 -10.055 -8.312 1 96.5 127 ALA B C 1
ATOM 2315 O O . ALA B 1 127 ? -1.6 -11.016 -8.578 1 96.5 127 ALA B O 1
ATOM 2316 N N . VAL B 1 128 ? -1.279 -8.828 -8.086 1 96.25 128 VAL B N 1
ATOM 2317 C CA . VAL B 1 128 ? -2.668 -8.43 -8.305 1 96.25 128 VAL B CA 1
ATOM 2318 C C . VAL B 1 128 ? -2.746 -7.449 -9.469 1 96.25 128 VAL B C 1
ATOM 2320 O O . VAL B 1 128 ? -2.197 -6.348 -9.398 1 96.25 128 VAL B O 1
ATOM 2323 N N . TYR B 1 129 ? -3.479 -7.914 -10.5 1 96.69 129 TYR B N 1
ATOM 2324 C CA . TYR B 1 129 ? -3.643 -7.031 -11.648 1 96.69 129 TYR B CA 1
ATOM 2325 C C . TYR B 1 129 ? -5.027 -7.184 -12.258 1 96.69 129 TYR B C 1
ATOM 2327 O O . TYR B 1 129 ? -5.359 -8.234 -12.82 1 96.69 129 TYR B O 1
ATOM 2335 N N . ASP B 1 130 ? -5.75 -6.156 -12.023 1 94.94 130 ASP B N 1
ATOM 2336 C CA . ASP B 1 130 ? -7.074 -5.996 -12.617 1 94.94 130 ASP B CA 1
ATOM 2337 C C . ASP B 1 130 ? -7.223 -4.617 -13.258 1 94.94 130 ASP B C 1
ATOM 2339 O O . ASP B 1 130 ? -7.617 -3.658 -12.594 1 94.94 130 ASP B O 1
ATOM 2343 N N . PRO B 1 131 ? -6.965 -4.555 -14.57 1 92.62 131 PRO B N 1
ATOM 2344 C CA . PRO B 1 131 ? -6.891 -3.254 -15.242 1 92.62 131 PRO B CA 1
ATOM 2345 C C . PRO B 1 131 ? -8.211 -2.486 -15.188 1 92.62 131 PRO B C 1
ATOM 2347 O O . PRO B 1 131 ? -8.219 -1.255 -15.258 1 92.62 131 PRO B O 1
ATOM 2350 N N . GLY B 1 132 ? -9.305 -3.127 -15.078 1 91.75 132 GLY B N 1
ATOM 2351 C CA . GLY B 1 132 ? -10.594 -2.467 -14.961 1 91.75 132 GLY B CA 1
ATOM 2352 C C . GLY B 1 132 ? -10.766 -1.723 -13.648 1 91.75 132 GLY B C 1
ATOM 2353 O O . GLY B 1 132 ? -11.492 -0.728 -13.586 1 91.75 132 GLY B O 1
ATOM 2354 N N . SER B 1 133 ? -10.039 -2.162 -12.648 1 91.06 133 SER B N 1
ATOM 2355 C CA . SER B 1 133 ? -10.141 -1.58 -11.312 1 91.06 133 SER B CA 1
ATOM 2356 C C . SER B 1 133 ? -9.016 -0.583 -11.055 1 91.06 133 SER B C 1
ATOM 2358 O O . SER B 1 133 ? -9.266 0.531 -10.586 1 91.06 133 SER B O 1
ATOM 2360 N N . PHE B 1 134 ? -7.902 -0.936 -11.453 1 93.06 134 PHE B N 1
ATOM 2361 C CA . PHE B 1 134 ? -6.703 -0.138 -11.234 1 93.06 134 PHE B CA 1
ATOM 2362 C C . PHE B 1 134 ? -5.684 -0.376 -12.344 1 93.06 134 PHE B C 1
ATOM 2364 O O . PHE B 1 134 ? -5.406 -1.522 -12.703 1 93.06 134 PHE B O 1
ATOM 2371 N N . PRO B 1 135 ? -5.109 0.665 -12.789 1 92.94 135 PRO B N 1
ATOM 2372 C CA . PRO B 1 135 ? -4.281 0.523 -13.992 1 92.94 135 PRO B CA 1
ATOM 2373 C C . PRO B 1 135 ? -2.924 -0.111 -13.695 1 92.94 135 PRO B C 1
ATOM 2375 O O . PRO B 1 135 ? -2.201 -0.484 -14.625 1 92.94 135 PRO B O 1
ATOM 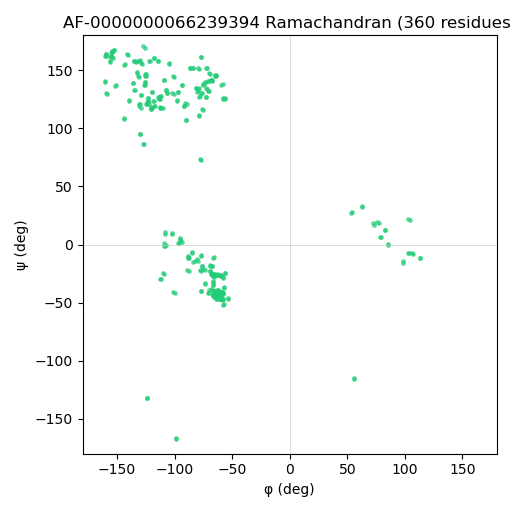2378 N N . GLY B 1 136 ? -2.551 -0.288 -12.562 1 95.94 136 GLY B N 1
ATOM 2379 C CA . GLY B 1 136 ? -1.25 -0.841 -12.219 1 95.94 136 GLY B CA 1
ATOM 2380 C C . GLY B 1 136 ? -1.338 -2.193 -11.531 1 95.94 136 GLY B C 1
ATOM 2381 O O . GLY B 1 136 ? -2.396 -2.574 -11.031 1 95.94 136 GLY B O 1
ATOM 2382 N N . MET B 1 137 ? -0.212 -2.902 -11.641 1 97.44 137 MET B N 1
ATOM 2383 C CA . MET B 1 137 ? -0.074 -4.141 -10.875 1 97.44 137 MET B CA 1
ATOM 2384 C C . MET B 1 137 ? 0.35 -3.854 -9.438 1 97.44 137 MET B C 1
ATOM 2386 O O . MET B 1 137 ? 1.227 -3.021 -9.203 1 97.44 137 MET B O 1
ATOM 2390 N N . ILE B 1 138 ? -0.282 -4.5 -8.531 1 97 138 ILE B N 1
ATOM 2391 C CA . ILE B 1 138 ? 0.026 -4.336 -7.109 1 97 138 ILE B CA 1
ATOM 2392 C C . ILE B 1 138 ? 0.738 -5.586 -6.59 1 97 138 ILE B C 1
ATOM 2394 O O . ILE B 1 138 ? 0.317 -6.711 -6.871 1 97 138 ILE B O 1
ATOM 2398 N N . LEU B 1 139 ? 1.843 -5.367 -5.848 1 96.25 139 LEU B N 1
ATOM 2399 C CA . LEU B 1 139 ? 2.621 -6.453 -5.262 1 96.25 139 LEU B CA 1
ATOM 2400 C C . LEU B 1 139 ? 3.006 -6.129 -3.822 1 96.25 139 LEU B C 1
ATOM 2402 O O . LEU B 1 139 ? 3.385 -5 -3.514 1 96.25 139 LEU B O 1
ATOM 2406 N N . LYS B 1 140 ? 2.904 -7.145 -3.025 1 93.38 140 LYS B N 1
ATOM 2407 C CA . LYS B 1 140 ? 3.436 -6.98 -1.675 1 93.38 140 LYS B CA 1
ATOM 2408 C C . LYS B 1 140 ? 4.953 -7.137 -1.657 1 93.38 140 LYS B C 1
ATOM 2410 O O . LYS B 1 140 ? 5.496 -8.039 -2.303 1 93.38 140 LYS B O 1
ATOM 2415 N N . GLY B 1 141 ? 5.516 -6.246 -1.001 1 92.25 141 GLY B N 1
ATOM 2416 C CA . GLY B 1 141 ? 6.965 -6.305 -0.876 1 92.25 141 GLY B CA 1
ATOM 2417 C C . GLY B 1 141 ? 7.426 -6.91 0.435 1 92.25 141 GLY B C 1
ATOM 2418 O O . GLY B 1 141 ? 6.691 -7.668 1.067 1 92.25 141 GLY B O 1
ATOM 2419 N N . LEU B 1 142 ? 8.695 -6.719 0.667 1 87.75 142 LEU B N 1
ATOM 2420 C CA . LEU B 1 142 ? 9.281 -7.133 1.936 1 87.75 142 LEU B CA 1
ATOM 2421 C C . LEU B 1 142 ? 8.75 -6.289 3.086 1 87.75 142 LEU B C 1
ATOM 2423 O O . LEU B 1 142 ? 8.531 -5.082 2.93 1 87.75 142 LEU B O 1
ATOM 2427 N N . ASP B 1 143 ? 8.523 -6.992 4.199 1 84.12 143 ASP B N 1
ATOM 2428 C CA . ASP B 1 143 ? 8.078 -6.301 5.406 1 84.12 143 ASP B CA 1
ATOM 2429 C C . ASP B 1 143 ? 6.812 -5.492 5.145 1 84.12 143 ASP B C 1
ATOM 2431 O O . ASP B 1 143 ? 5.793 -6.047 4.727 1 84.12 143 ASP B O 1
ATOM 2435 N N . SER B 1 144 ? 6.891 -4.16 5.25 1 85.44 144 SER B N 1
ATOM 2436 C CA . SER B 1 144 ? 5.695 -3.33 5.152 1 85.44 144 SER B CA 1
ATOM 2437 C C . SER B 1 144 ? 5.594 -2.664 3.783 1 85.44 144 SER B C 1
ATOM 2439 O O . SER B 1 144 ? 4.68 -1.877 3.535 1 85.44 144 SER B O 1
ATOM 2441 N N . CYS B 1 145 ? 6.465 -3.094 2.902 1 94.81 145 CYS B N 1
ATOM 2442 C CA . CYS B 1 145 ? 6.516 -2.402 1.62 1 94.81 145 CYS B CA 1
ATOM 2443 C C . CYS B 1 145 ? 5.5 -2.982 0.645 1 94.81 145 CYS B C 1
ATOM 2445 O O . CYS B 1 145 ? 5.152 -4.16 0.732 1 94.81 145 CYS B O 1
ATOM 2447 N N . SER B 1 146 ? 5.074 -2.148 -0.223 1 96.12 146 SER B N 1
ATOM 2448 C CA . SER B 1 146 ? 4.234 -2.533 -1.35 1 96.12 146 SER B CA 1
ATOM 2449 C C . SER B 1 146 ? 4.711 -1.886 -2.645 1 96.12 146 SER B C 1
ATOM 2451 O O . SER B 1 146 ? 5.391 -0.856 -2.617 1 96.12 146 SER B O 1
ATOM 2453 N N . PHE B 1 147 ? 4.301 -2.531 -3.73 1 97.5 147 PHE B N 1
ATOM 2454 C CA . PHE B 1 147 ? 4.77 -2.074 -5.035 1 97.5 147 PHE B CA 1
ATOM 2455 C C . PHE B 1 147 ? 3.594 -1.813 -5.969 1 97.5 147 PHE B C 1
ATOM 2457 O O . PHE B 1 147 ? 2.629 -2.58 -5.992 1 97.5 147 PHE B O 1
ATOM 2464 N N . LEU B 1 148 ? 3.723 -0.741 -6.652 1 97.38 148 LEU B N 1
ATOM 2465 C CA . LEU B 1 148 ? 2.883 -0.479 -7.816 1 97.38 148 LEU B CA 1
ATOM 2466 C C . LEU B 1 148 ? 3.713 -0.469 -9.094 1 97.38 148 LEU B C 1
ATOM 2468 O O . LEU B 1 148 ? 4.719 0.238 -9.18 1 97.38 148 LEU B O 1
ATOM 2472 N N . VAL B 1 149 ? 3.299 -1.261 -10.031 1 97.81 149 VAL B N 1
ATOM 2473 C CA . VAL B 1 149 ? 4.02 -1.337 -11.297 1 97.81 149 VAL B CA 1
ATOM 2474 C C . VAL B 1 149 ? 3.072 -1.021 -12.453 1 97.81 149 VAL B C 1
ATOM 2476 O O . VAL B 1 149 ? 2.037 -1.673 -12.609 1 97.81 149 VAL B O 1
ATOM 2479 N N . PHE B 1 150 ? 3.461 -0.055 -13.273 1 97.19 150 PHE B N 1
ATOM 2480 C CA . PHE B 1 150 ? 2.639 0.349 -14.406 1 97.19 150 PHE B CA 1
ATOM 24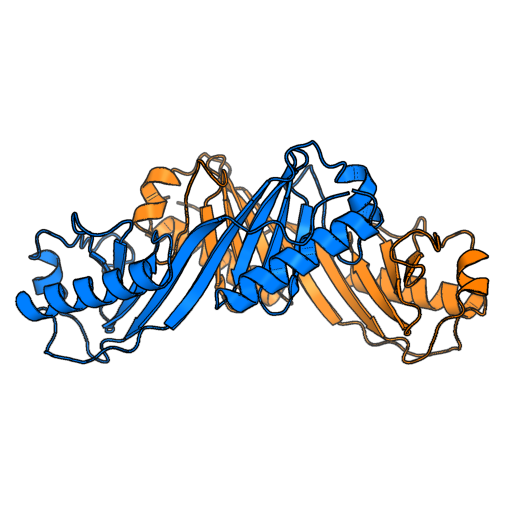81 C C . PHE B 1 150 ? 3.219 -0.18 -15.719 1 97.19 150 PHE B C 1
ATOM 2483 O O . PHE B 1 150 ? 4.422 -0.421 -15.812 1 97.19 150 PHE B O 1
ATOM 2490 N N . ALA B 1 151 ? 2.338 -0.304 -16.672 1 97.25 151 ALA B N 1
ATOM 2491 C CA . ALA B 1 151 ? 2.746 -0.79 -17.984 1 97.25 151 ALA B CA 1
ATOM 2492 C C . ALA B 1 151 ? 3.799 0.125 -18.609 1 97.25 151 ALA B C 1
ATOM 2494 O O . ALA B 1 151 ? 4.641 -0.327 -19.391 1 97.25 151 ALA B O 1
ATOM 2495 N N . SER B 1 152 ? 3.824 1.398 -18.266 1 95.5 152 SER B N 1
ATOM 2496 C CA . SER B 1 152 ? 4.77 2.381 -18.781 1 95.5 152 SER B CA 1
ATOM 2497 C C . SER B 1 152 ? 6.191 2.082 -18.297 1 95.5 152 SER B C 1
ATOM 2499 O O . SER B 1 152 ? 7.156 2.629 -18.844 1 95.5 152 SER B O 1
ATOM 2501 N N . GLY B 1 153 ? 6.266 1.304 -17.281 1 96.56 153 GLY B N 1
ATOM 2502 C CA . GLY B 1 153 ? 7.562 1.025 -16.688 1 96.56 153 GLY B CA 1
ATOM 2503 C C . GLY B 1 153 ? 7.805 1.794 -15.398 1 96.56 153 GLY B C 1
ATOM 2504 O O . GLY B 1 153 ? 8.781 1.535 -14.688 1 96.56 153 GLY B O 1
ATOM 2505 N N . LYS B 1 154 ? 6.926 2.672 -15.086 1 96.75 154 LYS B N 1
ATOM 2506 C CA . LYS B 1 154 ? 7.008 3.398 -13.828 1 96.75 154 LYS B CA 1
ATOM 2507 C C . LYS B 1 154 ? 6.578 2.518 -12.656 1 96.75 154 LYS B C 1
ATOM 2509 O O . LYS B 1 154 ? 5.617 1.754 -12.766 1 96.75 154 LYS B O 1
ATOM 2514 N N . MET B 1 155 ? 7.355 2.631 -11.555 1 98 155 MET B N 1
ATOM 2515 C CA . MET B 1 155 ? 7.086 1.831 -10.367 1 98 155 MET B CA 1
ATOM 2516 C C . MET B 1 155 ? 7.094 2.701 -9.109 1 98 155 MET B C 1
ATOM 2518 O O . MET B 1 155 ? 7.848 3.672 -9.031 1 98 155 MET B O 1
ATOM 2522 N N . VAL B 1 156 ? 6.258 2.363 -8.203 1 97.88 156 VAL B N 1
ATOM 2523 C CA . VAL B 1 156 ? 6.199 3.047 -6.914 1 97.88 156 VAL B CA 1
ATOM 2524 C C . VAL B 1 156 ? 6.477 2.053 -5.785 1 97.88 156 VAL B C 1
ATOM 2526 O O . VAL B 1 156 ? 5.941 0.941 -5.785 1 97.88 156 VAL B O 1
ATOM 2529 N N . ILE B 1 157 ? 7.336 2.42 -4.926 1 98 157 ILE B N 1
ATOM 2530 C CA . ILE B 1 157 ? 7.613 1.677 -3.701 1 98 157 ILE B CA 1
ATOM 2531 C C . ILE B 1 157 ? 7.16 2.488 -2.49 1 98 157 ILE B C 1
ATOM 2533 O O . ILE B 1 157 ? 7.551 3.645 -2.328 1 98 157 ILE B O 1
ATOM 2537 N N . ALA B 1 158 ? 6.336 1.911 -1.657 1 96.94 158 ALA B N 1
ATOM 2538 C CA . ALA B 1 158 ? 5.84 2.598 -0.467 1 96.94 158 ALA B CA 1
ATOM 2539 C C . ALA B 1 158 ? 5.949 1.706 0.766 1 96.94 158 ALA B C 1
ATOM 2541 O O . ALA B 1 158 ? 5.902 0.479 0.658 1 96.94 158 ALA B O 1
ATOM 2542 N N . GLY B 1 159 ? 6.188 2.367 1.93 1 95.69 159 GLY B N 1
ATOM 2543 C CA . GLY B 1 159 ? 6.074 1.614 3.168 1 95.69 159 GLY B CA 1
ATOM 2544 C C . GLY B 1 159 ? 7.398 1.433 3.881 1 95.69 159 GLY B C 1
ATOM 2545 O O . GLY B 1 159 ? 7.434 1.027 5.043 1 95.69 159 GLY B O 1
ATOM 2546 N N . ALA B 1 160 ? 8.492 1.765 3.195 1 97.06 160 ALA B N 1
ATOM 2547 C CA . ALA B 1 160 ? 9.797 1.564 3.811 1 97.06 160 ALA B CA 1
ATOM 2548 C C . ALA B 1 160 ? 9.977 2.461 5.031 1 97.06 160 ALA B C 1
ATOM 2550 O O . ALA B 1 160 ? 9.57 3.625 5.02 1 97.06 160 ALA B O 1
ATOM 2551 N N . LYS B 1 161 ? 10.664 1.938 6.023 1 97.06 161 LYS B N 1
ATOM 2552 C CA . LYS B 1 161 ? 10.844 2.686 7.262 1 97.06 161 LYS B CA 1
ATOM 2553 C C . LYS B 1 161 ? 12.281 3.172 7.41 1 97.06 161 LYS B C 1
ATOM 2555 O O . LYS B 1 161 ? 12.641 3.783 8.422 1 97.06 161 LYS B O 1
ATOM 2560 N N . SER B 1 162 ? 13.117 2.842 6.457 1 97.38 162 SER B N 1
ATOM 2561 C CA . SER B 1 162 ? 14.492 3.322 6.391 1 97.38 162 SER B CA 1
ATOM 2562 C C . SER B 1 162 ? 15.023 3.283 4.965 1 97.38 162 SER B C 1
ATOM 2564 O O . SER B 1 162 ? 14.508 2.541 4.125 1 97.38 162 SER B O 1
ATOM 2566 N N . PRO B 1 163 ? 16.031 4.102 4.707 1 97.12 163 PRO B N 1
ATOM 2567 C CA . PRO B 1 163 ? 16.641 4.035 3.385 1 97.12 163 PRO B CA 1
ATOM 2568 C C . PRO B 1 163 ? 17.156 2.639 3.043 1 97.12 163 PRO B C 1
ATOM 2570 O O . PRO B 1 163 ? 17.078 2.213 1.888 1 97.12 163 PRO B O 1
ATOM 2573 N N . ASP B 1 164 ? 17.688 1.952 4.02 1 97 164 ASP B N 1
ATOM 2574 C CA . ASP B 1 164 ? 18.172 0.595 3.789 1 97 164 ASP B CA 1
ATOM 2575 C C . ASP B 1 164 ? 17.031 -0.338 3.393 1 97 164 ASP B C 1
ATOM 2577 O O . ASP B 1 164 ? 17.172 -1.142 2.469 1 97 164 ASP B O 1
ATOM 2581 N N . GLU B 1 165 ? 15.992 -0.255 4.105 1 97.5 165 GLU B N 1
ATOM 2582 C CA . GLU B 1 165 ? 14.82 -1.052 3.768 1 97.5 165 GLU B CA 1
ATOM 2583 C C . GLU B 1 165 ? 14.328 -0.732 2.359 1 97.5 165 GLU B C 1
ATOM 2585 O O . GLU B 1 165 ? 13.93 -1.633 1.613 1 97.5 165 GLU B O 1
ATOM 2590 N N . LEU B 1 166 ? 14.336 0.525 1.999 1 97.81 166 LEU B N 1
ATOM 2591 C CA . LEU B 1 166 ? 13.93 0.943 0.662 1 97.81 166 LEU B CA 1
ATOM 2592 C C . LEU B 1 166 ? 14.82 0.304 -0.401 1 97.81 166 LEU B C 1
ATOM 2594 O O . LEU B 1 166 ? 14.32 -0.234 -1.392 1 97.81 166 LEU B O 1
ATOM 2598 N N . ARG B 1 167 ? 16.062 0.337 -0.177 1 97.06 167 ARG B N 1
ATOM 2599 C CA . ARG B 1 167 ? 17.016 -0.22 -1.13 1 97.06 167 ARG B CA 1
ATOM 2600 C C . ARG B 1 167 ? 16.812 -1.722 -1.301 1 97.06 167 ARG B C 1
ATOM 2602 O O . ARG B 1 167 ? 16.797 -2.229 -2.424 1 97.06 167 ARG B O 1
ATOM 2609 N N . ARG B 1 168 ? 16.641 -2.398 -0.221 1 97.31 168 ARG B N 1
ATOM 2610 C CA . ARG B 1 168 ? 16.406 -3.838 -0.267 1 97.31 168 ARG B CA 1
ATOM 2611 C C . ARG B 1 168 ? 15.109 -4.16 -0.995 1 97.31 168 ARG B C 1
ATOM 2613 O O . ARG B 1 168 ? 15.047 -5.113 -1.777 1 97.31 168 ARG B O 1
ATOM 2620 N N . SER B 1 169 ? 14.148 -3.373 -0.717 1 97.56 169 SER B N 1
ATOM 2621 C CA . SER B 1 169 ? 12.844 -3.58 -1.339 1 97.56 169 SER B CA 1
ATOM 2622 C C . SER B 1 169 ? 12.906 -3.348 -2.846 1 97.56 169 SER B C 1
ATOM 2624 O O . SER B 1 169 ? 12.32 -4.105 -3.621 1 97.56 169 SER B O 1
ATOM 2626 N N . SER B 1 170 ? 13.562 -2.287 -3.217 1 97.75 170 SER B N 1
ATOM 2627 C CA . SER B 1 170 ? 13.734 -2.006 -4.641 1 97.75 170 SER B CA 1
ATOM 2628 C C . SER B 1 170 ? 14.469 -3.145 -5.344 1 97.75 170 SER B C 1
ATOM 2630 O O . SER B 1 170 ? 14.062 -3.578 -6.422 1 97.75 170 SER B O 1
ATOM 2632 N N . PHE B 1 171 ? 15.477 -3.621 -4.711 1 97.69 171 PHE B N 1
ATOM 2633 C CA . PHE B 1 171 ? 16.219 -4.754 -5.246 1 97.69 171 PHE B CA 1
ATOM 2634 C C . PHE B 1 171 ? 15.312 -5.965 -5.422 1 97.69 171 PHE B C 1
ATOM 2636 O O . PHE B 1 171 ? 15.336 -6.617 -6.469 1 97.69 171 PHE B O 1
ATOM 2643 N N . ASP B 1 172 ? 14.555 -6.25 -4.465 1 96.81 172 ASP B N 1
ATOM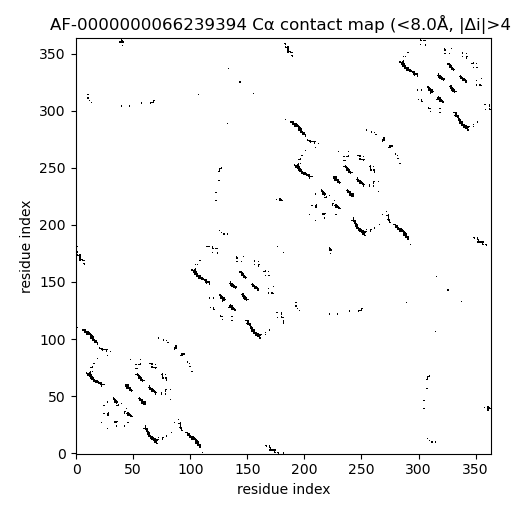 2644 C CA . ASP B 1 172 ? 13.625 -7.379 -4.496 1 96.81 172 ASP B CA 1
ATOM 2645 C C . ASP B 1 172 ? 12.617 -7.227 -5.629 1 96.81 172 ASP B C 1
ATOM 2647 O O . ASP B 1 172 ? 12.391 -8.164 -6.395 1 96.81 172 ASP B O 1
ATOM 2651 N N . LEU B 1 173 ? 12.039 -6.047 -5.754 1 97.44 173 LEU B N 1
ATOM 2652 C CA . LEU B 1 173 ? 11.047 -5.777 -6.789 1 97.44 173 LEU B CA 1
ATOM 2653 C C . LEU B 1 173 ? 11.625 -6.043 -8.172 1 97.44 173 LEU B C 1
ATOM 2655 O O . LEU B 1 173 ? 11.047 -6.797 -8.961 1 97.44 173 LEU B O 1
ATOM 2659 N N . LEU B 1 174 ? 12.758 -5.465 -8.438 1 97.69 174 LEU B N 1
ATOM 2660 C CA . LEU B 1 174 ? 13.352 -5.559 -9.766 1 97.69 174 LEU B CA 1
ATOM 2661 C C . LEU B 1 174 ? 13.773 -6.992 -10.078 1 97.69 174 LEU B C 1
ATOM 2663 O O . LEU B 1 174 ? 13.641 -7.457 -11.211 1 97.69 174 LEU B O 1
ATOM 2667 N N . THR B 1 175 ? 14.219 -7.703 -9.062 1 96.06 175 THR B N 1
ATOM 2668 C CA . THR B 1 175 ? 14.578 -9.109 -9.227 1 96.06 175 THR B CA 1
ATOM 2669 C C . THR B 1 175 ? 13.344 -9.945 -9.547 1 96.06 175 THR B C 1
ATOM 2671 O O . THR B 1 175 ? 13.383 -10.789 -10.445 1 96.06 175 THR B O 1
ATOM 2674 N N . ARG B 1 176 ? 12.266 -9.703 -8.883 1 95.56 176 ARG B N 1
ATOM 2675 C CA . ARG B 1 176 ? 11.031 -10.438 -9.125 1 95.56 176 ARG B CA 1
ATOM 2676 C C . ARG B 1 176 ? 10.508 -10.18 -10.531 1 95.56 176 ARG B C 1
ATOM 2678 O O . ARG B 1 176 ? 10.031 -11.102 -11.203 1 95.56 176 ARG B O 1
ATOM 2685 N N . LEU B 1 177 ? 10.609 -8.938 -10.945 1 96.56 177 LEU B N 1
ATOM 2686 C CA . LEU B 1 177 ? 10.172 -8.594 -12.289 1 96.56 177 LEU B CA 1
ATOM 2687 C C . LEU B 1 177 ? 11.008 -9.32 -13.336 1 96.56 177 LEU B C 1
ATOM 2689 O O . LEU B 1 177 ? 10.469 -9.867 -14.297 1 96.56 177 LEU B O 1
ATOM 2693 N N . ASN B 1 178 ? 12.289 -9.367 -13.117 1 95 178 ASN B N 1
ATOM 2694 C CA . ASN B 1 178 ? 13.18 -10.094 -14.023 1 95 178 ASN B CA 1
ATOM 2695 C C . ASN B 1 178 ? 12.828 -11.578 -14.086 1 95 178 ASN B C 1
ATOM 2697 O O . ASN B 1 178 ? 12.742 -12.156 -15.172 1 95 178 ASN B O 1
ATOM 2701 N N . ASN B 1 179 ? 12.562 -12.125 -12.914 1 93 179 ASN B N 1
ATOM 2702 C CA . ASN B 1 179 ? 12.25 -13.547 -12.836 1 93 179 ASN B CA 1
ATOM 2703 C C . ASN B 1 179 ? 10.938 -13.875 -13.539 1 93 179 ASN B C 1
ATOM 2705 O O . ASN B 1 179 ? 10.758 -14.992 -14.031 1 93 179 ASN B O 1
ATOM 2709 N N . ALA B 1 180 ? 10.094 -12.906 -13.617 1 92.69 180 ALA B N 1
ATOM 2710 C CA . ALA B 1 180 ? 8.797 -13.109 -14.242 1 92.69 180 ALA B CA 1
ATOM 2711 C C . ALA B 1 180 ? 8.867 -12.852 -15.75 1 92.69 180 ALA B C 1
ATOM 2713 O O . ALA B 1 180 ? 7.898 -13.102 -16.469 1 92.69 180 ALA B O 1
ATOM 2714 N N . GLY B 1 181 ? 9.922 -12.281 -16.266 1 90.25 181 GLY B N 1
ATOM 2715 C CA . GLY B 1 181 ? 10.117 -12.086 -17.688 1 90.25 181 GLY B CA 1
ATOM 2716 C C . GLY B 1 181 ? 9.898 -10.648 -18.141 1 90.25 181 GLY B C 1
ATOM 2717 O O . GLY B 1 181 ? 9.539 -10.391 -19.281 1 90.25 181 GLY B O 1
ATOM 2718 N N . ALA B 1 182 ? 10.008 -9.781 -17.203 1 89.19 182 ALA B N 1
ATOM 2719 C CA . ALA B 1 182 ? 9.945 -8.367 -17.594 1 89.19 182 ALA B CA 1
ATOM 2720 C C . ALA B 1 182 ? 11.188 -7.953 -18.375 1 89.19 182 ALA B C 1
ATOM 2722 O O . ALA B 1 182 ? 12.25 -8.547 -18.219 1 89.19 182 ALA B O 1
#

Sequence (364 aa):
MLDPRTRPRVVNVVSTSDLVQRVSAKKMAAMPCCMYDEAVYGGRCGYIKTPGMQGRVTVFISGKMISVGARSVRASFGQLHEARLHLVRNGAAGDCKIRPVVRNIVATVDAGRNVPIDRISSRMPGAVYDPGSFPGMILKGLDSCSFLVFASGKMVIAGAKSPDELRRSSFDLLTRLNNAGAMLDPRTRPRVVNVVSTSDLVQRVSAKKMAAMPCCMYDEAVYGGRCGYIKTPGMQGRVTVFISGKMISVGARSVRASFGQLHEARLHLVRNGAAGDCKIRPVVRNIVATVDAGRNVPIDRISSRMPGAVYDPGSFPGMILKGLDSCSFLVFASGKMVIAGAKSPDELRRSSFDLLTRLNNAGA